Protein AF-A0A960EBD3-F1 (afdb_monomer_lite)

Structure (mmCIF, N/CA/C/O backbone):
data_AF-A0A960EBD3-F1
#
_entry.id   AF-A0A960EBD3-F1
#
loop_
_atom_site.group_PDB
_atom_site.id
_atom_site.type_symbol
_atom_site.label_atom_id
_atom_site.label_alt_id
_atom_site.label_comp_id
_atom_site.label_asym_id
_atom_site.label_entity_id
_atom_site.label_seq_id
_atom_site.pdbx_PDB_ins_code
_atom_site.Cartn_x
_atom_site.Cartn_y
_atom_site.Cartn_z
_atom_site.occupancy
_atom_site.B_iso_or_equiv
_atom_site.auth_seq_id
_atom_site.auth_comp_id
_atom_site.auth_asym_id
_atom_site.auth_atom_id
_atom_site.pdbx_PDB_model_num
ATOM 1 N N . MET A 1 1 ? 18.227 24.858 -22.909 1.00 35.34 1 MET A N 1
ATOM 2 C CA . MET A 1 1 ? 17.763 24.046 -21.763 1.00 35.34 1 MET A CA 1
ATOM 3 C C . MET A 1 1 ? 16.311 23.678 -22.034 1.00 35.34 1 MET A C 1
ATOM 5 O O . MET A 1 1 ? 15.499 24.583 -22.153 1.00 35.34 1 MET A O 1
ATOM 9 N N . GLY A 1 2 ? 16.032 22.406 -22.336 1.00 35.09 2 GLY A N 1
ATOM 10 C CA . GLY A 1 2 ? 14.790 21.969 -22.991 1.00 35.09 2 GLY A CA 1
ATOM 11 C C . GLY A 1 2 ? 13.577 21.898 -22.059 1.00 35.09 2 GLY A C 1
ATOM 12 O O . GLY A 1 2 ? 13.640 21.284 -21.004 1.00 35.09 2 GLY A O 1
ATOM 13 N N . LEU A 1 3 ? 12.480 22.507 -22.508 1.00 37.09 3 LEU A N 1
ATOM 14 C CA . LEU A 1 3 ? 11.169 22.685 -21.866 1.00 37.09 3 LEU A CA 1
ATOM 15 C C . LEU A 1 3 ? 10.238 21.453 -21.943 1.00 37.09 3 LEU A C 1
ATOM 17 O O . LEU A 1 3 ? 9.025 21.590 -21.829 1.00 37.09 3 LEU A O 1
ATOM 21 N N . PHE A 1 4 ? 10.779 20.250 -22.129 1.00 45.56 4 PHE A N 1
ATOM 22 C CA . PHE A 1 4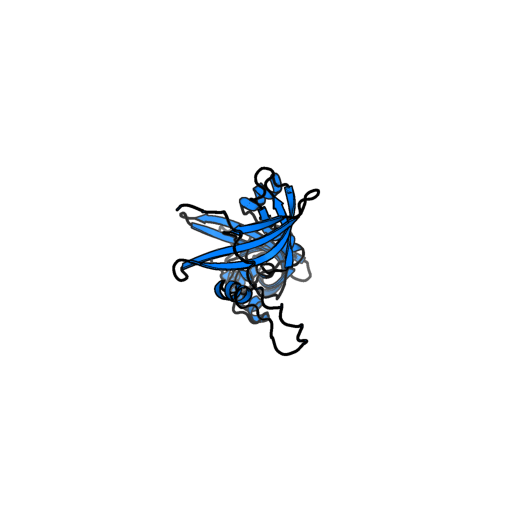 ? 9.983 19.026 -22.228 1.00 45.56 4 PHE A CA 1
ATOM 23 C C . PHE A 1 4 ? 10.402 18.073 -21.116 1.00 45.56 4 PHE A C 1
ATOM 25 O O . PHE A 1 4 ? 11.552 17.637 -21.078 1.00 45.56 4 PHE A O 1
ATOM 32 N N . GLY A 1 5 ? 9.474 17.771 -20.205 1.00 53.97 5 GLY A N 1
ATOM 33 C CA . GLY A 1 5 ? 9.620 16.620 -19.320 1.00 53.97 5 GLY A CA 1
ATOM 34 C C . GLY A 1 5 ? 9.893 15.362 -20.145 1.00 53.97 5 GLY A C 1
ATOM 35 O O . GLY A 1 5 ? 9.538 15.282 -21.326 1.00 53.97 5 GLY A O 1
ATOM 36 N N . SER A 1 6 ? 10.577 14.400 -19.545 1.00 67.88 6 SER A N 1
ATOM 37 C CA . SER A 1 6 ? 10.821 13.101 -20.151 1.00 67.88 6 SER A CA 1
ATOM 38 C C . SER A 1 6 ? 9.508 12.451 -20.620 1.00 67.88 6 SER A C 1
ATOM 40 O O . SER A 1 6 ? 8.450 12.665 -20.034 1.00 67.88 6 SER A O 1
ATOM 42 N N . ASN A 1 7 ? 9.552 11.729 -21.745 1.00 87.50 7 ASN A N 1
ATOM 43 C CA . ASN A 1 7 ? 8.381 11.072 -22.333 1.00 87.50 7 ASN A CA 1
ATOM 44 C C . ASN A 1 7 ? 8.440 9.571 -21.988 1.00 87.50 7 ASN A C 1
ATOM 46 O O . ASN A 1 7 ? 9.389 8.920 -22.444 1.00 87.50 7 ASN A O 1
ATOM 50 N N . PRO A 1 8 ? 7.463 9.019 -21.243 1.00 91.62 8 PRO A N 1
ATOM 51 C CA . PRO A 1 8 ? 7.476 7.620 -20.815 1.00 91.62 8 PRO A CA 1
ATOM 52 C C . PRO A 1 8 ? 7.496 6.642 -21.994 1.00 91.62 8 PRO A C 1
ATOM 54 O O . PRO A 1 8 ? 8.287 5.703 -21.988 1.00 91.62 8 PRO A O 1
ATOM 57 N N . ASP A 1 9 ? 6.758 6.907 -23.072 1.00 92.06 9 ASP A N 1
ATOM 58 C CA . ASP A 1 9 ? 6.747 6.050 -24.267 1.00 92.06 9 ASP A CA 1
ATOM 59 C C . ASP A 1 9 ? 8.131 6.002 -24.929 1.00 92.06 9 ASP A C 1
ATOM 61 O O . ASP A 1 9 ? 8.547 5.007 -25.530 1.00 92.06 9 ASP A O 1
ATOM 65 N N . ARG A 1 10 ? 8.904 7.085 -24.794 1.00 91.81 10 ARG A N 1
ATOM 66 C CA . ARG A 1 10 ? 10.287 7.169 -25.274 1.00 91.81 10 ARG A CA 1
ATOM 67 C C . ARG A 1 10 ? 11.273 6.427 -24.362 1.00 91.81 10 ARG A C 1
ATOM 69 O O . ARG A 1 10 ? 12.365 6.085 -24.830 1.00 91.81 10 ARG A O 1
ATOM 76 N N . VAL A 1 11 ? 10.937 6.232 -23.087 1.00 93.69 11 VAL A N 1
ATOM 77 C CA . VAL A 1 11 ? 11.675 5.363 -22.157 1.00 93.69 11 VAL A CA 1
ATOM 78 C C . VAL A 1 11 ? 11.354 3.906 -22.482 1.00 93.69 11 VAL A C 1
ATOM 80 O O . VAL A 1 11 ? 12.279 3.137 -22.699 1.00 93.69 11 VAL A O 1
ATOM 83 N N . VAL A 1 12 ? 10.080 3.552 -22.663 1.00 93.38 12 VAL A N 1
ATOM 84 C CA . VAL A 1 12 ? 9.651 2.190 -23.032 1.00 93.38 12 VAL A CA 1
ATOM 85 C C . VAL A 1 12 ? 10.239 1.751 -24.379 1.00 93.38 12 VAL A C 1
ATOM 87 O O . VAL A 1 12 ? 10.838 0.687 -24.489 1.00 93.38 12 VAL A O 1
ATOM 90 N N . SER A 1 13 ? 10.138 2.588 -25.417 1.00 93.62 13 SER A N 1
ATOM 91 C CA . SER A 1 13 ? 10.552 2.212 -26.782 1.00 93.62 13 SER A CA 1
ATOM 92 C C . SER A 1 13 ? 12.064 2.202 -27.032 1.00 93.62 13 SER A C 1
ATOM 94 O O . SER A 1 13 ? 12.519 1.607 -28.007 1.00 93.62 13 SER A O 1
ATOM 96 N N . LYS A 1 14 ? 12.859 2.912 -26.222 1.00 93.94 14 LYS A N 1
ATOM 97 C CA . LYS A 1 14 ? 14.303 3.118 -26.474 1.00 93.94 14 LYS A CA 1
ATOM 98 C C . LYS A 1 14 ? 15.184 2.931 -25.235 1.00 93.94 14 LYS A C 1
ATOM 100 O O . LYS A 1 14 ? 16.386 3.173 -25.329 1.00 93.94 14 LYS A O 1
ATOM 105 N N . GLY A 1 15 ? 14.600 2.622 -24.084 1.00 93.12 15 GLY A N 1
ATOM 106 C CA . GLY A 1 15 ? 15.319 2.336 -22.850 1.00 93.12 15 GLY A CA 1
ATOM 107 C C . GLY A 1 15 ? 15.860 0.912 -22.833 1.00 93.12 15 GLY A C 1
ATOM 108 O O . GLY A 1 15 ? 15.389 0.036 -23.559 1.00 93.12 15 GLY A O 1
ATOM 109 N N . SER A 1 16 ? 16.868 0.683 -22.002 1.00 94.25 16 SER A N 1
ATOM 110 C CA . SER 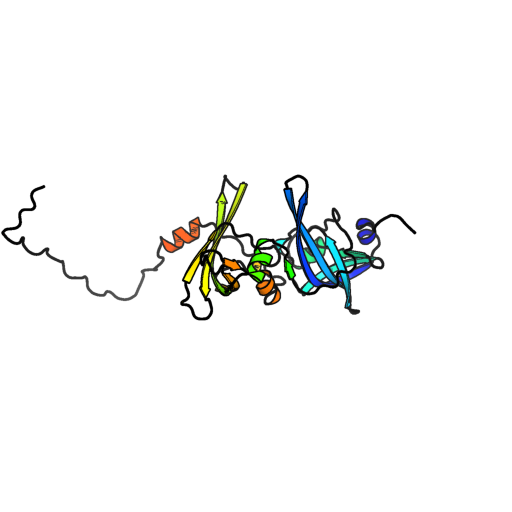A 1 16 ? 17.353 -0.658 -21.692 1.00 94.25 16 SER A CA 1
ATOM 111 C C . SER A 1 16 ? 16.446 -1.309 -20.656 1.00 94.25 16 SER A C 1
ATOM 113 O O . SER A 1 16 ? 16.029 -0.661 -19.698 1.00 94.25 16 SER A O 1
ATOM 115 N N . ARG A 1 17 ? 16.167 -2.603 -20.822 1.00 95.00 17 ARG A N 1
ATOM 116 C CA . ARG A 1 17 ? 15.481 -3.390 -19.794 1.00 95.00 17 ARG A CA 1
ATOM 117 C C . ARG A 1 17 ? 16.437 -3.691 -18.643 1.00 95.00 17 ARG A C 1
ATOM 119 O O . ARG A 1 17 ? 17.589 -4.052 -18.874 1.00 95.00 17 ARG A O 1
ATOM 126 N N . THR A 1 18 ? 15.937 -3.576 -17.425 1.00 94.75 18 THR A N 1
ATOM 127 C CA . THR A 1 18 ? 16.638 -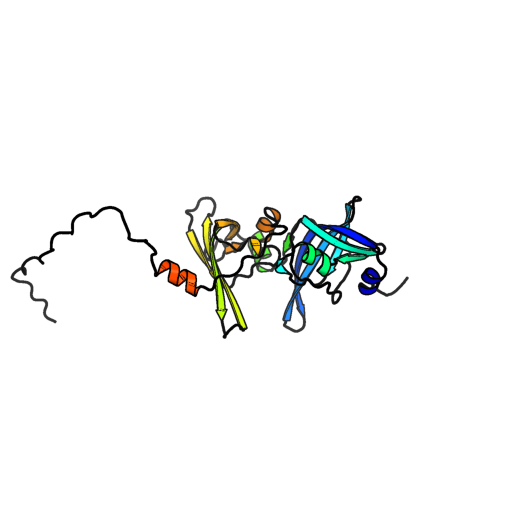3.938 -16.192 1.00 94.75 18 THR A CA 1
ATOM 128 C C . THR A 1 18 ? 15.606 -4.301 -15.120 1.00 94.75 18 THR A C 1
ATOM 130 O O . THR A 1 18 ? 14.408 -4.367 -15.397 1.00 94.75 18 THR A O 1
ATOM 133 N N . SER A 1 19 ? 16.065 -4.550 -13.901 1.00 95.12 19 SER A N 1
ATOM 134 C CA . SER A 1 19 ? 15.216 -4.823 -12.747 1.00 95.12 19 SER A CA 1
ATOM 135 C C . SER A 1 19 ? 15.579 -3.916 -11.581 1.00 95.12 19 SER A C 1
ATOM 137 O O . SER A 1 19 ? 16.723 -3.466 -11.442 1.00 95.12 19 SER A O 1
ATOM 139 N N . GLY A 1 20 ? 14.623 -3.706 -10.689 1.00 95.44 20 GLY A N 1
ATOM 140 C CA . GLY A 1 20 ? 14.851 -2.980 -9.453 1.00 95.44 20 GLY A CA 1
ATOM 141 C C . GLY A 1 20 ? 13.974 -3.482 -8.323 1.00 95.44 20 GLY A C 1
ATOM 142 O O . GLY A 1 20 ? 13.034 -4.240 -8.535 1.00 95.44 20 GLY A O 1
ATOM 143 N N . LYS A 1 21 ? 14.302 -3.067 -7.103 1.00 96.25 21 LYS A N 1
ATOM 144 C CA . LYS A 1 21 ? 13.528 -3.387 -5.903 1.00 96.25 21 LYS A CA 1
ATOM 145 C C . LYS A 1 21 ? 12.728 -2.171 -5.462 1.00 96.25 21 LYS A C 1
ATOM 147 O O . LYS A 1 21 ? 13.312 -1.104 -5.288 1.00 96.25 21 LYS A O 1
ATOM 152 N N . VAL A 1 22 ? 11.430 -2.326 -5.220 1.00 96.19 22 VAL A N 1
ATOM 153 C CA . VAL A 1 22 ? 10.605 -1.282 -4.597 1.00 96.19 22 VAL A CA 1
ATOM 154 C C . VAL A 1 22 ? 11.085 -1.083 -3.161 1.00 96.19 22 VAL A C 1
ATOM 156 O O . VAL A 1 22 ? 10.969 -1.978 -2.329 1.00 96.19 22 VAL A O 1
ATOM 159 N N . VAL A 1 23 ? 11.659 0.078 -2.861 1.00 96.81 23 VAL A N 1
ATOM 160 C CA . VAL A 1 23 ? 12.175 0.421 -1.523 1.00 96.81 23 VAL A CA 1
ATOM 161 C C . VAL A 1 23 ? 11.314 1.448 -0.804 1.00 96.81 23 VAL A C 1
ATOM 163 O O . VAL A 1 23 ? 11.438 1.582 0.413 1.00 96.81 23 VAL A O 1
ATOM 166 N N . ALA A 1 24 ? 10.430 2.136 -1.527 1.00 97.00 24 ALA A N 1
ATOM 167 C CA . ALA A 1 24 ? 9.371 2.918 -0.916 1.00 97.00 24 ALA A CA 1
ATOM 168 C C . ALA A 1 24 ? 8.102 2.931 -1.756 1.00 97.00 24 ALA A C 1
ATOM 170 O O . ALA A 1 24 ? 8.163 2.893 -2.986 1.00 97.00 24 ALA A O 1
ATOM 171 N N . ILE A 1 25 ? 6.973 3.047 -1.065 1.00 96.00 25 ILE A N 1
ATOM 172 C CA . ILE A 1 25 ? 5.651 3.271 -1.640 1.00 96.00 25 ILE A CA 1
ATOM 173 C C . ILE A 1 25 ? 5.093 4.523 -0.978 1.00 96.00 25 ILE A C 1
ATOM 175 O O . ILE A 1 25 ? 5.098 4.638 0.245 1.00 96.00 25 ILE A O 1
ATOM 179 N N . ARG A 1 26 ? 4.600 5.467 -1.771 1.00 94.31 26 ARG A N 1
ATOM 180 C CA . ARG A 1 26 ? 3.800 6.580 -1.278 1.00 94.31 26 ARG A CA 1
ATOM 181 C C . ARG A 1 26 ? 2.433 6.517 -1.924 1.00 94.31 26 ARG A C 1
ATOM 183 O O . ARG A 1 26 ? 2.333 6.440 -3.146 1.00 94.31 26 ARG A O 1
ATOM 190 N N . VAL A 1 27 ? 1.406 6.590 -1.090 1.00 89.31 27 VAL A N 1
ATOM 191 C CA . VAL A 1 27 ? 0.019 6.717 -1.528 1.00 89.31 27 VAL A CA 1
ATOM 192 C C . VAL A 1 27 ? -0.504 8.053 -1.029 1.00 89.31 27 VAL A C 1
ATOM 194 O O . VAL A 1 27 ? -0.483 8.342 0.171 1.00 89.31 27 VAL A O 1
ATOM 197 N N . SER A 1 28 ? -0.938 8.881 -1.972 1.00 86.50 28 SER A N 1
ATOM 198 C CA . SER A 1 28 ? -1.538 10.181 -1.695 1.00 86.50 28 SER A CA 1
ATOM 199 C C . SER A 1 28 ? -2.901 10.289 -2.347 1.00 86.50 28 SER A C 1
ATOM 201 O O . SER A 1 28 ? -3.095 9.861 -3.480 1.00 86.50 28 SER A O 1
ATOM 203 N N . GLU A 1 29 ? -3.837 10.903 -1.639 1.00 81.88 29 GLU A N 1
ATOM 204 C CA . GLU A 1 29 ? -5.134 11.254 -2.194 1.00 81.88 29 GLU A CA 1
ATOM 205 C C . GLU A 1 29 ? -5.039 12.640 -2.837 1.00 81.88 29 GLU A C 1
ATOM 207 O O . GLU A 1 29 ? -4.608 13.606 -2.201 1.00 81.88 29 GLU A O 1
ATOM 212 N N . VAL A 1 30 ? -5.408 12.741 -4.111 1.00 79.50 30 VAL A N 1
ATOM 213 C CA . VAL A 1 30 ? -5.445 14.005 -4.849 1.00 79.50 30 VAL A CA 1
ATOM 214 C C . VAL A 1 30 ? -6.882 14.269 -5.277 1.00 79.50 30 VAL A C 1
ATOM 216 O O . VAL A 1 30 ? -7.535 13.400 -5.852 1.00 79.50 30 VAL A O 1
ATOM 219 N N . SER A 1 31 ? -7.372 15.473 -4.988 1.00 74.50 31 SER A N 1
ATOM 220 C CA . SER A 1 31 ? -8.682 15.936 -5.449 1.00 74.50 31 SER A CA 1
ATOM 221 C C . SER A 1 31 ? -8.537 16.622 -6.806 1.00 74.50 31 SER A C 1
ATOM 223 O O . SER A 1 31 ? -7.734 17.549 -6.938 1.00 74.50 31 SER A O 1
ATOM 225 N N . SER A 1 32 ? -9.309 16.179 -7.794 1.00 67.12 32 SER A N 1
ATOM 226 C CA . SER A 1 32 ? -9.501 16.856 -9.079 1.00 67.12 32 SER A CA 1
ATOM 227 C C . SER A 1 32 ? -10.990 16.857 -9.388 1.00 67.12 32 SER A C 1
ATOM 229 O O . SER A 1 32 ? -11.609 15.799 -9.347 1.00 67.12 32 SER A O 1
ATOM 231 N N . ASP A 1 33 ? -11.562 18.023 -9.691 1.00 64.69 33 ASP A N 1
ATOM 232 C CA . ASP A 1 33 ? -12.957 18.162 -10.139 1.00 64.69 33 ASP A CA 1
ATOM 233 C C . ASP A 1 33 ? -13.967 17.383 -9.265 1.00 64.69 33 ASP A C 1
ATOM 235 O O . ASP A 1 33 ? -14.703 16.520 -9.742 1.00 64.69 33 ASP A O 1
ATOM 239 N N . ASP A 1 34 ? -13.937 17.638 -7.950 1.00 65.19 34 ASP A N 1
ATOM 240 C CA . ASP A 1 34 ? -14.756 16.987 -6.907 1.00 65.19 34 ASP A CA 1
ATOM 241 C C . ASP A 1 34 ? -14.601 15.458 -6.782 1.00 65.19 34 ASP A C 1
ATOM 243 O O . ASP A 1 34 ? -15.279 14.820 -5.971 1.00 65.19 34 ASP A O 1
ATOM 247 N N . THR A 1 35 ? -13.651 14.867 -7.510 1.00 62.31 35 THR A N 1
ATOM 248 C CA . THR A 1 35 ? -13.328 13.442 -7.454 1.00 62.31 35 THR A CA 1
ATOM 249 C C . THR A 1 35 ? -11.968 13.232 -6.796 1.00 62.31 35 THR A C 1
ATOM 251 O O . THR A 1 35 ? -10.968 13.878 -7.115 1.00 62.31 35 THR A O 1
ATOM 254 N N . LYS A 1 36 ? -11.927 12.315 -5.829 1.00 70.12 36 LYS A N 1
ATOM 255 C CA . LYS A 1 36 ? -10.702 11.918 -5.133 1.00 70.12 36 LYS A CA 1
ATOM 256 C C . LYS A 1 36 ? -10.099 10.722 -5.853 1.00 70.12 36 LYS A C 1
ATOM 258 O O . LYS A 1 36 ? -10.762 9.700 -6.011 1.00 70.12 36 LYS A O 1
ATOM 263 N N . HIS A 1 37 ? -8.844 10.845 -6.262 1.00 74.38 37 HIS A N 1
ATOM 264 C CA . HIS A 1 37 ? -8.091 9.758 -6.875 1.00 74.38 37 HIS A CA 1
ATOM 265 C C . HIS A 1 37 ? -6.841 9.464 -6.055 1.00 74.38 37 HIS A C 1
ATOM 267 O O . HIS A 1 37 ? -6.184 10.376 -5.545 1.00 74.38 37 HIS A O 1
ATOM 273 N N . LEU A 1 38 ? -6.508 8.180 -5.941 1.00 80.31 38 LEU A N 1
ATOM 274 C CA . LEU A 1 38 ? -5.245 7.759 -5.357 1.00 80.31 38 LEU A CA 1
ATOM 275 C C . LEU A 1 38 ? -4.132 7.930 -6.385 1.00 80.31 38 LEU A C 1
ATOM 277 O O . LEU A 1 38 ? -4.278 7.585 -7.556 1.00 80.31 38 LEU A O 1
ATOM 281 N N . VAL A 1 39 ? -3.018 8.478 -5.924 1.00 86.06 39 VAL A N 1
ATOM 282 C CA . VAL A 1 39 ? -1.781 8.590 -6.679 1.00 86.06 39 VAL A CA 1
ATOM 283 C C . VAL A 1 39 ? -0.736 7.743 -5.983 1.00 86.06 39 VAL A C 1
ATOM 285 O O . VAL A 1 39 ? -0.435 7.962 -4.806 1.00 86.06 39 VAL A O 1
ATOM 288 N N . HIS A 1 40 ? -0.156 6.817 -6.739 1.00 90.62 40 HIS A N 1
ATOM 289 C CA . HIS A 1 40 ? 0.917 5.960 -6.267 1.00 90.62 40 HIS A CA 1
ATOM 290 C C . HIS A 1 40 ? 2.259 6.441 -6.812 1.00 90.62 40 HIS A C 1
ATOM 292 O O . HIS A 1 40 ? 2.446 6.666 -8.012 1.00 90.62 40 HIS A O 1
ATOM 298 N N . GLU A 1 41 ? 3.206 6.607 -5.901 1.00 94.88 41 GLU A N 1
ATOM 299 C CA . GLU A 1 41 ? 4.593 6.916 -6.211 1.00 94.88 41 GLU A CA 1
ATOM 300 C C . GLU A 1 41 ? 5.483 5.832 -5.598 1.00 94.88 41 GLU A C 1
ATOM 302 O O . GLU A 1 41 ? 5.238 5.355 -4.490 1.00 94.88 41 GLU A O 1
ATOM 307 N N . PHE A 1 42 ? 6.544 5.459 -6.305 1.00 95.75 42 PHE A N 1
ATOM 308 C CA . PHE A 1 42 ? 7.487 4.426 -5.892 1.00 95.75 42 PHE A CA 1
ATOM 309 C C . PHE A 1 42 ? 8.895 4.978 -5.882 1.00 95.75 42 PHE A C 1
ATOM 311 O O . PHE A 1 42 ? 9.263 5.740 -6.772 1.00 95.75 42 PHE A O 1
ATOM 318 N N . VAL A 1 43 ? 9.705 4.521 -4.933 1.00 96.81 43 VAL A N 1
ATOM 319 C CA . VAL A 1 43 ? 11.162 4.577 -5.057 1.00 96.81 43 VAL A CA 1
ATOM 320 C C . VAL A 1 43 ? 11.643 3.175 -5.381 1.00 96.81 43 VAL A C 1
ATOM 322 O O . VAL A 1 43 ? 11.353 2.229 -4.646 1.00 96.81 43 VAL A O 1
ATOM 325 N N . VAL A 1 44 ? 12.394 3.045 -6.469 1.00 96.31 44 VAL A N 1
ATOM 326 C CA . VAL A 1 44 ? 12.986 1.787 -6.919 1.00 96.31 44 VAL A CA 1
ATOM 327 C C . VAL A 1 44 ? 14.503 1.880 -6.798 1.00 96.31 44 VAL A C 1
ATOM 329 O O . VAL A 1 44 ? 15.115 2.822 -7.299 1.00 96.31 44 VAL A O 1
ATOM 332 N N . ALA A 1 45 ? 15.115 0.901 -6.135 1.00 95.62 45 ALA A N 1
ATOM 333 C CA . ALA A 1 45 ? 16.555 0.679 -6.178 1.00 95.62 45 ALA A CA 1
ATOM 334 C C . ALA A 1 45 ? 16.889 -0.128 -7.442 1.00 95.62 45 ALA A C 1
ATOM 336 O O . ALA A 1 45 ? 16.577 -1.317 -7.520 1.00 95.62 45 ALA A O 1
ATOM 337 N N . VAL A 1 46 ? 17.464 0.540 -8.441 1.00 92.56 46 VAL A N 1
ATOM 338 C CA . VAL A 1 46 ? 17.711 0.022 -9.791 1.00 92.56 46 VAL A CA 1
ATOM 339 C C . VAL A 1 46 ? 19.098 -0.615 -9.886 1.00 92.56 46 VAL A C 1
ATOM 341 O O . VAL A 1 46 ? 20.109 0.010 -9.547 1.00 92.56 46 VAL A O 1
ATOM 344 N N . GLY A 1 47 ? 19.140 -1.846 -10.406 1.00 82.38 47 GLY A N 1
ATOM 345 C CA . GLY A 1 47 ? 20.374 -2.584 -10.678 1.00 82.38 47 GLY A CA 1
ATOM 346 C C . GLY A 1 47 ? 21.242 -2.880 -9.445 1.00 82.38 47 GLY A C 1
ATOM 347 O O . GLY A 1 47 ? 20.907 -2.560 -8.306 1.00 82.38 47 GLY A O 1
ATOM 348 N N . ALA A 1 48 ? 22.410 -3.488 -9.678 1.00 68.88 48 ALA A N 1
ATOM 349 C CA . ALA A 1 48 ? 23.357 -3.850 -8.613 1.00 68.88 48 ALA A CA 1
ATOM 350 C C . ALA A 1 48 ? 24.036 -2.633 -7.953 1.00 68.88 48 ALA A C 1
ATOM 352 O O . ALA A 1 48 ? 24.517 -2.728 -6.828 1.00 68.88 48 ALA A O 1
ATOM 353 N N . GLY A 1 49 ? 24.063 -1.488 -8.645 1.00 67.50 49 GLY A N 1
ATOM 354 C CA . GLY A 1 49 ? 24.624 -0.233 -8.134 1.00 67.50 49 GLY A CA 1
ATOM 355 C C . GLY A 1 49 ? 23.717 0.507 -7.147 1.00 67.50 49 GLY A C 1
ATOM 356 O O . GLY A 1 49 ? 24.155 1.486 -6.553 1.00 67.50 49 GLY A O 1
ATOM 357 N N . GLY A 1 50 ? 22.465 0.065 -6.967 1.00 78.06 50 GLY A N 1
ATOM 358 C CA . GLY A 1 50 ? 21.558 0.603 -5.952 1.00 78.06 50 GLY A CA 1
ATOM 359 C C . GLY A 1 50 ? 21.074 2.033 -6.205 1.00 78.06 50 GLY A C 1
ATOM 360 O O . GLY A 1 50 ? 20.647 2.695 -5.257 1.00 78.06 50 GLY A O 1
ATOM 361 N N . ARG A 1 51 ? 21.121 2.521 -7.456 1.00 91.12 51 ARG A N 1
ATOM 362 C CA . ARG A 1 51 ? 20.615 3.857 -7.813 1.00 91.12 51 ARG A CA 1
ATOM 363 C C . ARG A 1 51 ? 19.142 3.947 -7.432 1.00 91.12 51 ARG A C 1
ATOM 365 O O . ARG A 1 51 ? 18.349 3.113 -7.857 1.00 91.12 51 ARG A O 1
ATOM 372 N N . ARG A 1 52 ? 18.766 4.959 -6.653 1.00 94.12 52 ARG A N 1
ATOM 373 C CA . ARG A 1 52 ? 17.364 5.207 -6.309 1.00 94.12 52 ARG A CA 1
ATOM 374 C C . ARG A 1 52 ? 16.730 6.094 -7.368 1.00 94.12 52 ARG A C 1
ATOM 376 O O . ARG A 1 52 ? 17.256 7.153 -7.693 1.00 94.12 52 ARG A O 1
ATOM 383 N N . ALA A 1 53 ? 15.606 5.644 -7.902 1.00 94.62 53 ALA A N 1
ATOM 384 C CA . ALA A 1 53 ? 14.808 6.394 -8.853 1.00 94.62 53 ALA A CA 1
ATOM 385 C C . ALA A 1 53 ? 13.368 6.434 -8.358 1.00 94.62 53 ALA A C 1
ATOM 387 O O . ALA A 1 53 ? 12.803 5.396 -8.008 1.00 94.62 53 ALA A O 1
ATOM 388 N N . ALA A 1 54 ? 12.792 7.631 -8.314 1.00 95.81 54 ALA A N 1
ATOM 389 C CA . ALA A 1 54 ? 11.437 7.828 -7.841 1.00 95.81 54 ALA A CA 1
ATOM 390 C C . ALA A 1 54 ? 10.493 8.141 -8.998 1.00 95.81 54 ALA A C 1
ATOM 392 O O . ALA A 1 54 ? 10.756 9.024 -9.815 1.00 95.81 54 ALA A O 1
ATOM 393 N N . VAL A 1 55 ? 9.391 7.407 -9.073 1.00 95.00 55 VAL A N 1
ATOM 394 C CA . VAL A 1 55 ? 8.470 7.435 -10.205 1.00 95.00 55 VAL A CA 1
ATOM 395 C C . VAL A 1 55 ? 7.031 7.390 -9.719 1.00 95.00 55 VAL A C 1
ATOM 397 O O . VAL A 1 55 ? 6.674 6.605 -8.848 1.00 95.00 55 VAL A O 1
ATOM 400 N N . ARG A 1 56 ? 6.195 8.244 -10.295 1.00 95.00 56 ARG A N 1
ATOM 401 C CA . ARG A 1 56 ? 4.741 8.161 -10.233 1.00 95.00 56 ARG A CA 1
ATOM 402 C C . ARG A 1 56 ? 4.275 7.391 -11.453 1.00 95.00 56 ARG A C 1
ATOM 404 O O . ARG A 1 56 ? 4.649 7.759 -12.567 1.00 95.00 56 ARG A O 1
ATOM 411 N N . GLN A 1 57 ? 3.462 6.364 -11.253 1.00 91.50 57 GLN A N 1
ATOM 412 C CA . GLN A 1 57 ? 2.882 5.592 -12.345 1.00 91.50 57 GLN A CA 1
ATOM 413 C C . GLN A 1 57 ? 1.570 4.963 -11.885 1.00 91.50 57 GLN A C 1
ATOM 415 O O . GLN A 1 57 ? 1.485 4.473 -10.760 1.00 91.50 57 GLN A O 1
ATOM 420 N N . ASN A 1 58 ? 0.566 4.975 -12.760 1.00 86.56 58 ASN A N 1
ATOM 421 C CA . ASN A 1 58 ? -0.686 4.278 -12.499 1.00 86.56 58 ASN A CA 1
ATOM 422 C C . ASN A 1 58 ? -0.462 2.764 -12.545 1.00 86.56 58 ASN A C 1
ATOM 424 O O . ASN A 1 58 ? 0.379 2.266 -13.298 1.00 86.56 58 ASN A O 1
ATOM 428 N N . LEU A 1 59 ? -1.226 2.053 -11.725 1.00 81.06 59 LEU A N 1
ATOM 429 C CA . LEU A 1 59 ? -1.083 0.623 -11.507 1.00 81.06 59 LEU A CA 1
ATOM 430 C C . LEU A 1 59 ? -2.348 -0.102 -11.931 1.00 81.06 59 LEU A C 1
ATOM 432 O O . LEU A 1 59 ? -3.450 0.340 -11.606 1.00 81.06 59 LEU A O 1
ATOM 436 N N . MET A 1 60 ? -2.178 -1.250 -12.577 1.00 82.19 60 MET A N 1
ATOM 437 C CA . MET A 1 60 ? -3.265 -2.185 -12.818 1.00 82.19 60 MET A CA 1
ATOM 438 C C . MET A 1 60 ? -2.710 -3.618 -12.813 1.00 82.19 60 MET A C 1
ATOM 440 O O . MET A 1 60 ? -1.843 -3.906 -13.639 1.00 82.19 60 MET A O 1
ATOM 444 N N . PRO A 1 61 ? -3.176 -4.507 -11.917 1.00 84.12 61 PRO A N 1
ATOM 445 C CA . PRO A 1 61 ? -3.990 -4.226 -10.732 1.00 84.12 61 PRO A CA 1
ATOM 446 C C . PRO A 1 61 ? -3.157 -3.556 -9.620 1.00 84.12 61 PRO A C 1
ATOM 448 O O . PRO A 1 61 ? -1.990 -3.885 -9.404 1.00 84.12 61 PRO A O 1
ATOM 451 N N . ALA A 1 62 ? -3.746 -2.594 -8.903 1.00 84.56 62 ALA A N 1
ATOM 452 C CA . ALA A 1 62 ? -3.036 -1.843 -7.861 1.00 84.56 62 ALA A CA 1
ATOM 453 C C . ALA A 1 62 ? -2.768 -2.674 -6.591 1.00 84.56 62 ALA A C 1
ATOM 455 O O . ALA A 1 62 ? -1.738 -2.509 -5.935 1.00 84.56 62 ALA A O 1
ATOM 456 N N . ASP A 1 63 ? -3.656 -3.620 -6.286 1.00 86.94 63 ASP A N 1
ATOM 457 C CA . ASP A 1 63 ? -3.693 -4.420 -5.058 1.00 86.94 63 ASP A CA 1
ATOM 458 C C . ASP A 1 63 ? -2.614 -5.512 -4.952 1.00 86.94 63 ASP A C 1
ATOM 460 O O . ASP A 1 63 ? -2.620 -6.287 -3.992 1.00 86.94 63 ASP A O 1
ATOM 464 N N . ARG A 1 64 ? -1.670 -5.577 -5.899 1.00 87.25 64 ARG A N 1
ATOM 465 C CA . ARG A 1 64 ? -0.577 -6.568 -5.947 1.00 87.25 64 ARG A CA 1
ATOM 466 C C . ARG A 1 64 ? 0.797 -6.005 -5.605 1.00 87.25 64 ARG A C 1
ATOM 468 O O . ARG A 1 64 ? 1.753 -6.766 -5.475 1.00 87.25 64 ARG A O 1
ATOM 475 N N . ILE A 1 65 ? 0.927 -4.690 -5.461 1.00 89.50 65 ILE A N 1
ATOM 476 C CA . ILE A 1 65 ? 2.238 -4.066 -5.271 1.00 89.50 65 ILE A CA 1
ATOM 477 C C . ILE A 1 65 ? 2.615 -4.052 -3.805 1.00 89.50 65 ILE A C 1
ATOM 479 O O . ILE A 1 65 ? 1.809 -3.710 -2.941 1.00 89.50 65 ILE A O 1
ATOM 483 N N . ARG A 1 66 ? 3.860 -4.445 -3.536 1.00 94.31 66 ARG A N 1
ATOM 484 C CA . ARG A 1 66 ? 4.384 -4.653 -2.190 1.00 94.31 66 ARG A CA 1
ATOM 485 C C . ARG A 1 66 ? 5.738 -3.997 -2.008 1.00 94.31 66 ARG A C 1
ATOM 487 O O . ARG A 1 66 ? 6.546 -3.908 -2.936 1.00 94.31 66 ARG A O 1
ATOM 494 N N . LEU A 1 67 ? 6.008 -3.573 -0.778 1.00 96.44 67 LEU A N 1
ATOM 495 C CA . LEU A 1 67 ? 7.338 -3.123 -0.402 1.00 96.44 67 LEU A CA 1
ATOM 496 C C . LEU A 1 67 ? 8.330 -4.283 -0.570 1.00 96.44 67 LEU A C 1
ATOM 498 O O . LEU A 1 67 ? 8.060 -5.424 -0.210 1.00 96.44 67 LEU A O 1
ATOM 502 N N . GLY A 1 68 ? 9.497 -4.000 -1.135 1.00 95.50 68 GLY A N 1
ATOM 503 C CA . GLY A 1 68 ? 10.542 -4.991 -1.361 1.00 95.50 68 GLY A CA 1
ATOM 504 C C . GLY A 1 68 ? 10.343 -5.887 -2.584 1.00 95.50 68 GLY A C 1
ATOM 505 O O . GLY A 1 68 ? 11.213 -6.719 -2.845 1.00 95.50 68 GLY A O 1
ATOM 506 N N . MET A 1 69 ? 9.264 -5.701 -3.342 1.00 95.25 69 MET A N 1
ATOM 507 C CA . MET A 1 69 ? 8.997 -6.415 -4.587 1.00 95.25 69 MET A CA 1
ATOM 508 C C . MET A 1 69 ? 10.058 -6.107 -5.652 1.00 95.25 69 MET A C 1
ATOM 510 O O . MET A 1 69 ? 10.483 -4.958 -5.799 1.00 95.25 69 MET A O 1
ATOM 514 N N . ILE A 1 70 ? 10.485 -7.135 -6.391 1.00 95.56 70 ILE A N 1
ATOM 515 C CA . ILE A 1 70 ? 11.319 -6.962 -7.584 1.00 95.56 70 ILE A CA 1
ATOM 516 C C . ILE A 1 70 ? 10.406 -6.639 -8.762 1.00 95.56 70 ILE A C 1
ATOM 518 O O . ILE A 1 70 ? 9.404 -7.320 -8.968 1.00 95.56 70 ILE A O 1
ATOM 522 N N . VAL A 1 71 ? 10.754 -5.599 -9.509 1.00 95.38 71 VAL A N 1
ATOM 523 C CA . VAL A 1 71 ? 9.995 -5.119 -10.662 1.00 95.38 71 VAL A CA 1
ATOM 524 C C . VAL A 1 71 ? 10.889 -5.056 -11.893 1.00 95.38 71 VAL A C 1
ATOM 526 O O . VAL A 1 71 ? 12.060 -4.665 -11.805 1.00 95.38 71 VAL A O 1
ATOM 529 N N . ASP A 1 72 ? 10.332 -5.437 -13.037 1.00 95.75 72 ASP A N 1
ATOM 530 C CA . ASP A 1 72 ? 10.926 -5.185 -14.345 1.00 95.75 72 ASP A CA 1
ATOM 531 C C . ASP A 1 72 ? 10.758 -3.706 -14.697 1.00 95.75 72 ASP A C 1
ATOM 533 O O . ASP A 1 72 ? 9.720 -3.098 -14.430 1.00 95.75 72 ASP A O 1
ATOM 537 N N . LEU A 1 73 ? 11.781 -3.100 -15.297 1.00 95.50 73 LEU A N 1
ATOM 538 C CA . LEU A 1 73 ? 11.728 -1.693 -15.673 1.00 95.50 73 LEU A CA 1
ATOM 539 C C . LEU A 1 73 ? 12.496 -1.385 -16.957 1.00 95.50 73 LEU A C 1
ATOM 541 O O . LEU A 1 73 ? 13.471 -2.049 -17.318 1.00 95.50 73 LEU A O 1
ATOM 545 N N . PHE A 1 74 ? 12.051 -0.331 -17.632 1.00 95.81 74 PHE A N 1
ATOM 546 C CA . PHE A 1 74 ? 12.784 0.332 -18.701 1.00 95.81 74 PHE A CA 1
ATOM 547 C C . PHE A 1 74 ? 13.548 1.513 -18.115 1.00 95.81 74 PHE A C 1
ATOM 549 O O . PHE A 1 74 ? 12.964 2.358 -17.440 1.00 95.81 74 PHE A O 1
ATOM 556 N N . GLU A 1 75 ? 14.842 1.590 -18.400 1.00 94.25 75 GLU A N 1
ATOM 557 C CA . GLU A 1 75 ? 15.726 2.664 -17.958 1.00 94.25 75 GLU A CA 1
ATOM 558 C C . GLU A 1 75 ? 16.271 3.428 -19.163 1.00 94.25 75 GLU A C 1
ATOM 560 O O . GLU A 1 75 ? 16.729 2.840 -20.148 1.00 94.25 75 GLU A O 1
ATOM 565 N N . ARG A 1 76 ? 16.249 4.759 -19.092 1.00 92.62 76 ARG A N 1
ATOM 566 C CA . ARG A 1 76 ? 16.856 5.615 -20.109 1.00 92.62 76 ARG A CA 1
ATOM 567 C C . ARG A 1 76 ? 17.438 6.874 -19.474 1.00 92.62 76 ARG A C 1
ATOM 569 O O . ARG A 1 76 ? 16.723 7.843 -19.242 1.00 92.62 76 ARG A O 1
ATOM 576 N N . GLY A 1 77 ? 18.758 6.898 -19.298 1.00 89.25 77 GLY A N 1
ATOM 577 C CA . GLY A 1 77 ? 19.394 7.968 -18.528 1.00 89.25 77 GLY A CA 1
ATOM 578 C C . GLY A 1 77 ? 18.899 7.901 -17.086 1.00 89.25 77 GLY A C 1
ATOM 579 O O . GLY A 1 77 ? 18.928 6.830 -16.489 1.00 89.25 77 GLY A O 1
ATOM 580 N N . ASP A 1 78 ? 18.389 9.011 -16.559 1.00 89.12 78 ASP A N 1
ATOM 581 C CA . ASP A 1 78 ? 17.854 9.056 -15.193 1.00 89.12 78 ASP A CA 1
ATOM 582 C C . ASP A 1 78 ? 16.389 8.597 -15.093 1.00 89.12 78 ASP A C 1
ATOM 584 O O . ASP A 1 78 ? 15.917 8.287 -13.995 1.00 89.12 78 ASP A O 1
ATOM 588 N N . ASP A 1 79 ? 15.682 8.516 -16.225 1.00 93.12 79 ASP A N 1
ATOM 589 C CA . ASP A 1 79 ? 14.262 8.173 -16.281 1.00 93.12 79 ASP A CA 1
ATOM 590 C C . ASP A 1 79 ? 14.031 6.663 -16.196 1.00 93.12 79 ASP A C 1
ATOM 592 O O . ASP A 1 79 ? 14.761 5.869 -16.804 1.00 93.12 79 ASP A O 1
ATOM 596 N N . ILE A 1 80 ? 12.957 6.277 -15.503 1.00 94.81 80 ILE A N 1
ATOM 597 C CA . ILE A 1 80 ? 12.495 4.890 -15.431 1.00 94.81 80 ILE A CA 1
ATOM 598 C C . ILE A 1 80 ? 10.991 4.771 -15.688 1.00 94.81 80 ILE A C 1
ATOM 600 O O . ILE A 1 80 ? 10.212 5.647 -15.318 1.00 94.81 80 ILE A O 1
ATOM 604 N N . VAL A 1 81 ? 10.576 3.655 -16.280 1.00 95.94 81 VAL A N 1
ATOM 605 C CA . VAL A 1 81 ? 9.174 3.214 -16.353 1.00 95.94 81 VAL A CA 1
ATOM 606 C C . VAL A 1 81 ? 9.122 1.789 -15.829 1.00 95.94 81 VAL A C 1
ATOM 608 O O . VAL A 1 81 ? 9.916 0.957 -16.268 1.00 95.94 81 VAL A O 1
ATOM 611 N N . ILE A 1 82 ? 8.215 1.508 -14.897 1.00 95.81 82 ILE A N 1
ATOM 612 C CA . ILE A 1 82 ? 8.025 0.148 -14.391 1.00 95.81 82 ILE A CA 1
ATOM 613 C C . ILE A 1 82 ? 7.164 -0.615 -15.402 1.00 95.81 82 ILE A C 1
ATOM 615 O O . ILE A 1 82 ? 6.104 -0.134 -15.797 1.00 95.81 82 ILE A O 1
ATOM 619 N N . ASP A 1 83 ? 7.636 -1.780 -15.838 1.00 95.25 83 ASP A N 1
ATOM 620 C CA . ASP A 1 83 ? 6.925 -2.686 -16.744 1.00 95.25 83 ASP A CA 1
ATOM 621 C C . ASP A 1 83 ? 6.005 -3.584 -15.902 1.00 95.25 83 ASP A C 1
ATOM 623 O O . ASP A 1 83 ? 6.389 -4.680 -15.477 1.00 95.25 83 ASP A O 1
ATOM 627 N N . TRP A 1 84 ? 4.814 -3.076 -15.572 1.00 92.62 84 TRP A N 1
ATOM 628 C CA . TRP A 1 84 ? 3.852 -3.782 -14.721 1.00 92.62 84 TRP A CA 1
ATOM 629 C C . TRP A 1 84 ? 3.284 -5.018 -15.395 1.00 92.62 84 TRP A C 1
ATOM 631 O O . TRP A 1 84 ? 3.125 -6.033 -14.725 1.00 92.62 84 TRP A O 1
ATOM 641 N N . GLU A 1 85 ? 3.049 -4.962 -16.704 1.00 93.62 85 GLU A N 1
ATOM 642 C CA . GLU A 1 85 ? 2.601 -6.115 -17.490 1.00 93.62 85 GLU A CA 1
ATOM 643 C C . GLU A 1 85 ? 3.551 -7.301 -17.290 1.00 93.62 85 GLU A C 1
ATOM 645 O O . GLU A 1 85 ? 3.140 -8.382 -16.861 1.00 93.62 85 GLU A O 1
ATOM 650 N N . ARG A 1 86 ? 4.856 -7.084 -17.484 1.00 94.12 86 ARG A N 1
ATOM 651 C CA . ARG A 1 86 ? 5.849 -8.143 -17.291 1.00 94.12 86 ARG A CA 1
ATOM 652 C C . ARG A 1 86 ? 6.004 -8.560 -15.831 1.00 94.12 86 ARG A C 1
ATOM 654 O O . ARG A 1 86 ? 6.080 -9.753 -15.534 1.00 94.12 86 ARG A O 1
ATOM 661 N N . THR A 1 87 ? 6.025 -7.582 -14.932 1.00 94.12 87 THR A N 1
ATOM 662 C CA . THR A 1 87 ? 6.183 -7.804 -13.492 1.00 94.12 87 THR A CA 1
ATOM 663 C C . THR A 1 87 ? 5.036 -8.646 -12.911 1.00 94.12 87 THR A C 1
ATOM 665 O O . THR A 1 87 ? 5.261 -9.498 -12.048 1.00 94.12 87 THR A O 1
ATOM 668 N N . MET A 1 88 ? 3.801 -8.423 -13.370 1.00 91.56 88 MET A N 1
ATOM 669 C CA . MET A 1 88 ? 2.618 -9.166 -12.921 1.00 91.56 88 MET A CA 1
ATOM 670 C C . MET A 1 88 ? 2.497 -10.516 -13.624 1.00 91.56 88 MET A C 1
ATOM 672 O O . MET A 1 88 ? 2.186 -11.511 -12.968 1.00 91.56 88 MET A O 1
ATOM 676 N N . SER A 1 89 ? 2.850 -10.593 -14.911 1.00 91.94 89 SER A N 1
ATOM 677 C CA . SER A 1 89 ? 2.862 -11.857 -15.654 1.00 91.94 89 SER A CA 1
ATOM 678 C C . SER A 1 89 ? 3.774 -12.900 -14.994 1.00 91.94 89 SER A C 1
ATOM 680 O O . SER A 1 89 ? 3.412 -14.073 -14.899 1.00 91.94 89 SER A O 1
ATOM 682 N N . ALA A 1 90 ? 4.906 -12.474 -14.418 1.00 89.44 90 ALA A N 1
ATOM 683 C CA . ALA A 1 90 ? 5.794 -13.342 -13.635 1.00 89.44 90 ALA A CA 1
ATOM 684 C C . ALA A 1 90 ? 5.137 -13.946 -12.373 1.00 89.44 90 ALA A C 1
ATOM 686 O O . ALA A 1 90 ? 5.626 -14.941 -11.841 1.00 89.44 90 ALA A O 1
ATOM 687 N N . GLN A 1 91 ? 4.032 -13.366 -11.903 1.00 86.94 91 GLN A N 1
ATOM 688 C CA . GLN A 1 91 ? 3.217 -13.847 -10.783 1.00 86.94 91 GLN A CA 1
ATOM 689 C C . GLN A 1 91 ? 1.933 -14.556 -11.246 1.00 86.94 91 GLN A C 1
ATOM 691 O O . GLN A 1 91 ? 1.095 -14.900 -10.415 1.00 86.94 91 GLN A O 1
ATOM 696 N N . GLY A 1 92 ? 1.762 -14.772 -12.555 1.00 89.88 92 GLY A N 1
ATOM 697 C CA . GLY A 1 92 ? 0.559 -15.381 -13.124 1.00 89.88 92 GLY A CA 1
ATOM 698 C C . GLY A 1 92 ? -0.670 -14.469 -13.089 1.00 89.88 92 GLY A C 1
ATOM 699 O O . GLY A 1 92 ? -1.790 -14.972 -13.059 1.00 89.88 92 GLY A O 1
ATOM 700 N N . VAL A 1 93 ? -0.469 -13.149 -13.057 1.00 88.69 93 VAL A N 1
ATOM 701 C CA . VAL A 1 93 ? -1.539 -12.144 -13.031 1.00 88.69 93 VAL A CA 1
ATOM 702 C C . VAL A 1 93 ? -1.399 -11.231 -14.246 1.00 88.69 93 VAL A C 1
ATOM 704 O O . VAL A 1 93 ? -0.295 -10.799 -14.573 1.00 88.69 93 VAL A O 1
ATOM 707 N N . ASP A 1 94 ? -2.513 -10.906 -14.896 1.00 90.25 94 ASP A N 1
ATOM 708 C CA . ASP A 1 94 ? -2.521 -9.903 -15.961 1.00 90.25 94 ASP A CA 1
ATOM 709 C C . ASP A 1 94 ? -2.318 -8.509 -15.355 1.00 90.25 94 ASP A C 1
ATOM 711 O O . ASP A 1 94 ? -3.014 -8.124 -14.414 1.00 90.25 94 ASP A O 1
ATOM 715 N N . GLY A 1 95 ? -1.363 -7.750 -15.887 1.00 88.81 95 GLY A N 1
ATOM 716 C CA . GLY A 1 95 ? -1.109 -6.366 -15.492 1.00 88.81 95 GLY A CA 1
ATOM 717 C C . GLY A 1 95 ? -0.987 -5.454 -16.704 1.00 88.81 95 GLY A C 1
ATOM 718 O O . GLY A 1 95 ? -0.791 -5.931 -17.818 1.00 88.81 95 GLY A O 1
ATOM 719 N N . ASP A 1 96 ? -1.078 -4.143 -16.486 1.00 90.00 96 ASP A N 1
ATOM 720 C CA . ASP A 1 96 ? -0.957 -3.146 -17.554 1.00 90.00 96 ASP A CA 1
ATOM 721 C C . ASP A 1 96 ? 0.054 -2.049 -17.197 1.00 90.00 96 ASP A C 1
ATOM 723 O O . ASP A 1 96 ? 0.056 -1.482 -16.097 1.00 90.00 96 ASP A O 1
ATOM 727 N N . THR A 1 97 ? 0.918 -1.729 -18.158 1.00 89.94 97 THR A N 1
ATOM 728 C CA . THR A 1 97 ? 1.893 -0.643 -18.055 1.00 89.94 97 THR A CA 1
ATOM 729 C C . THR A 1 97 ? 1.257 0.660 -18.535 1.00 89.94 97 THR A C 1
ATOM 731 O O . THR A 1 97 ? 1.415 1.090 -19.677 1.00 89.94 97 THR A O 1
ATOM 734 N N . ILE A 1 98 ? 0.563 1.338 -17.621 1.00 86.88 98 ILE A N 1
ATOM 735 C CA . ILE A 1 98 ? -0.108 2.609 -17.910 1.00 86.88 98 ILE A CA 1
ATOM 736 C C . ILE A 1 98 ? 0.893 3.771 -17.819 1.00 86.88 98 ILE A C 1
ATOM 738 O O . ILE A 1 98 ? 1.370 4.121 -16.737 1.00 86.88 98 ILE A O 1
ATOM 742 N N . THR A 1 99 ? 1.184 4.417 -18.952 1.00 88.19 99 THR A N 1
ATOM 743 C CA . THR A 1 99 ? 2.081 5.590 -19.023 1.00 88.19 99 THR A CA 1
ATOM 744 C C . THR A 1 99 ? 1.355 6.928 -18.849 1.00 88.19 99 THR A C 1
ATOM 746 O O . THR A 1 99 ? 1.990 7.960 -18.613 1.00 88.19 99 THR A O 1
ATOM 749 N N . HIS A 1 100 ? 0.020 6.938 -18.905 1.00 86.00 100 HIS A N 1
ATOM 750 C CA . HIS A 1 100 ? -0.770 8.126 -18.591 1.00 86.00 100 HIS A CA 1
ATOM 751 C C . HIS A 1 100 ? -0.606 8.514 -17.113 1.00 86.00 100 HIS A C 1
ATOM 753 O O . HIS A 1 100 ? -0.714 7.671 -16.228 1.00 86.00 100 HIS A O 1
ATOM 759 N N . GLY A 1 101 ? -0.337 9.794 -16.839 1.00 84.38 101 GLY A N 1
ATOM 760 C CA . GLY A 1 101 ? -0.065 10.282 -15.480 1.00 84.38 101 GLY A CA 1
ATOM 761 C C . GLY A 1 101 ? 1.337 9.951 -14.947 1.00 84.38 101 GLY A C 1
ATOM 762 O O . GLY A 1 101 ? 1.655 10.332 -13.816 1.00 84.38 101 GLY A O 1
ATOM 763 N N . TRP A 1 102 ? 2.186 9.297 -15.751 1.00 93.06 102 TRP A N 1
ATOM 764 C CA . TRP A 1 102 ? 3.570 9.004 -15.385 1.00 93.06 102 TRP A CA 1
ATOM 765 C C . TRP A 1 102 ? 4.374 10.282 -15.147 1.00 93.06 102 TRP A C 1
ATOM 767 O O . TRP A 1 102 ? 4.249 11.270 -15.879 1.00 93.06 102 TRP A O 1
ATOM 777 N N . LYS A 1 103 ? 5.238 10.256 -14.130 1.00 93.88 103 LYS A N 1
ATOM 778 C CA . LYS A 1 103 ? 6.151 11.361 -13.834 1.00 93.88 103 LYS A CA 1
ATOM 779 C C . LYS A 1 103 ? 7.334 10.893 -12.993 1.00 93.88 103 LYS A C 1
ATOM 781 O O . LYS A 1 103 ? 7.137 10.267 -11.958 1.00 93.88 103 LYS A O 1
ATOM 786 N N . MET A 1 104 ? 8.549 11.307 -13.348 1.00 94.00 104 MET A N 1
ATOM 787 C CA . MET A 1 104 ? 9.686 11.214 -12.425 1.00 94.00 104 MET A CA 1
ATOM 788 C C . MET A 1 104 ? 9.483 12.151 -11.229 1.00 94.00 104 MET A C 1
ATOM 790 O O . MET A 1 104 ? 9.283 13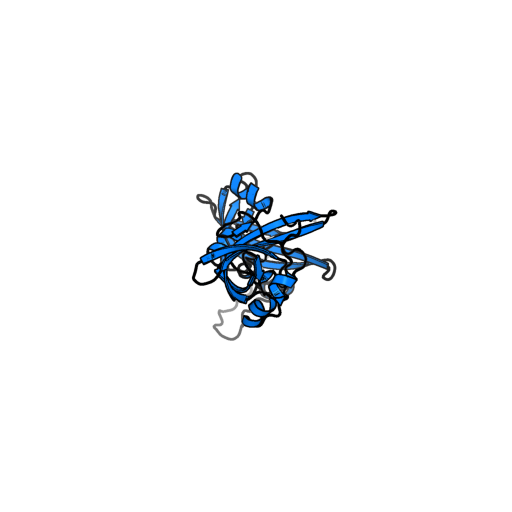.362 -11.388 1.00 94.00 104 MET A O 1
ATOM 794 N N . VAL A 1 105 ? 9.538 11.594 -10.024 1.00 92.75 105 VAL A N 1
ATOM 795 C CA . VAL A 1 105 ? 9.422 12.346 -8.775 1.00 92.75 105 VAL A CA 1
ATOM 796 C C . VAL A 1 105 ? 10.815 12.831 -8.395 1.00 92.75 105 VAL A C 1
ATOM 798 O O . VAL A 1 105 ? 11.728 12.041 -8.177 1.00 92.75 105 VAL A O 1
ATOM 801 N N . LYS A 1 106 ? 10.998 14.150 -8.360 1.00 88.75 106 LYS A N 1
ATOM 802 C CA . LYS A 1 106 ? 12.287 14.749 -8.006 1.00 88.75 106 LYS A CA 1
ATOM 803 C C . LYS A 1 106 ? 12.500 14.706 -6.498 1.00 88.75 106 LYS A C 1
ATOM 805 O O . LYS A 1 106 ? 11.542 14.856 -5.743 1.00 88.75 106 LYS A O 1
ATOM 810 N N . ASP A 1 107 ? 13.756 14.526 -6.099 1.00 85.38 107 ASP A N 1
ATOM 811 C CA . ASP A 1 107 ? 14.238 14.689 -4.722 1.00 85.38 107 ASP A CA 1
ATOM 812 C C . ASP A 1 107 ? 13.533 13.801 -3.681 1.00 85.38 107 ASP A C 1
ATOM 814 O O . ASP A 1 107 ? 13.498 14.118 -2.492 1.00 85.38 107 ASP A O 1
ATOM 818 N N . TRP A 1 108 ? 12.965 12.669 -4.110 1.00 89.38 108 TRP A N 1
ATOM 819 C CA . TRP A 1 108 ? 12.383 11.691 -3.200 1.00 89.38 108 TRP A CA 1
ATOM 820 C C . TRP A 1 108 ? 13.215 10.410 -3.161 1.00 89.38 108 TRP A C 1
ATOM 822 O O . TRP A 1 108 ? 13.158 9.579 -4.057 1.00 89.38 108 TRP A O 1
ATOM 832 N N . GLU A 1 109 ? 13.954 10.228 -2.071 1.00 86.75 109 GLU A N 1
ATOM 833 C CA . GLU A 1 109 ? 14.765 9.029 -1.814 1.00 86.75 109 GLU A CA 1
ATOM 834 C C . GLU A 1 109 ? 14.207 8.200 -0.651 1.00 86.75 109 GLU A C 1
ATOM 836 O O . GLU A 1 109 ? 14.953 7.551 0.085 1.00 86.75 109 GLU A O 1
ATOM 841 N N . GLY A 1 110 ? 12.886 8.256 -0.451 1.00 88.31 110 GLY A N 1
ATOM 842 C CA . GLY A 1 110 ? 12.213 7.635 0.687 1.00 88.31 110 GLY A CA 1
ATOM 843 C C . GLY A 1 110 ? 12.497 6.143 0.849 1.00 88.31 110 GLY A C 1
ATOM 844 O O . GLY A 1 110 ? 12.995 5.464 -0.049 1.00 88.31 110 GLY A O 1
ATOM 845 N N . THR A 1 111 ? 12.149 5.637 2.027 1.00 93.50 111 THR A N 1
ATOM 846 C CA . THR A 1 111 ? 12.152 4.209 2.363 1.00 93.50 111 THR A CA 1
ATOM 847 C C . THR A 1 111 ? 10.847 3.895 3.095 1.00 93.50 111 THR A C 1
ATOM 849 O O . THR A 1 111 ? 10.341 4.768 3.798 1.00 93.50 111 THR A O 1
ATOM 852 N N . GLY A 1 112 ? 10.314 2.684 2.929 1.00 95.69 112 GLY A N 1
ATOM 853 C CA . GLY A 1 112 ? 9.090 2.251 3.612 1.00 95.69 112 GLY A CA 1
ATOM 854 C C . GLY A 1 112 ? 7.807 2.753 2.947 1.00 95.69 112 GLY A C 1
ATOM 855 O O . GLY A 1 112 ? 7.782 3.048 1.750 1.00 95.69 112 GLY A O 1
ATOM 856 N N . ILE A 1 113 ? 6.724 2.821 3.710 1.00 95.31 113 ILE A N 1
ATOM 857 C CA . ILE A 1 113 ? 5.382 3.138 3.234 1.00 95.31 113 ILE A CA 1
ATOM 858 C C . ILE A 1 113 ? 4.938 4.484 3.812 1.00 95.31 113 ILE A C 1
ATOM 860 O O . ILE A 1 113 ? 4.767 4.668 5.017 1.00 95.31 113 ILE A O 1
ATOM 864 N N . ILE A 1 114 ? 4.711 5.445 2.919 1.00 92.44 114 ILE A N 1
ATOM 865 C CA . ILE A 1 114 ? 4.187 6.769 3.250 1.00 92.44 114 ILE A CA 1
ATOM 866 C C . ILE A 1 114 ? 2.734 6.838 2.789 1.00 92.44 114 ILE A C 1
ATOM 868 O O . ILE A 1 114 ? 2.444 7.125 1.630 1.00 92.44 114 ILE A O 1
ATOM 872 N N . ASP A 1 115 ? 1.819 6.601 3.720 1.00 88.00 115 ASP A N 1
ATOM 873 C CA . ASP A 1 115 ? 0.385 6.789 3.512 1.00 88.00 115 ASP A CA 1
ATOM 874 C C . ASP A 1 115 ? -0.042 8.139 4.096 1.00 88.00 115 ASP A C 1
ATOM 876 O O . ASP A 1 115 ? 0.069 8.357 5.309 1.00 88.00 115 ASP A O 1
ATOM 880 N N . THR A 1 116 ? -0.478 9.055 3.225 1.00 82.12 116 THR A N 1
ATOM 881 C CA . THR A 1 116 ? -0.857 10.421 3.612 1.00 82.12 116 THR A CA 1
ATOM 882 C C . THR A 1 116 ? -2.359 10.594 3.834 1.00 82.12 116 THR A C 1
ATOM 884 O O . THR A 1 116 ? -2.841 11.725 3.785 1.00 82.12 116 THR A O 1
ATOM 887 N N . SER A 1 117 ? -3.113 9.517 4.060 1.00 73.81 117 SER A N 1
ATOM 888 C CA . SER A 1 117 ? -4.528 9.620 4.421 1.00 73.81 117 SER A CA 1
ATOM 889 C C . SER A 1 117 ? -4.722 10.450 5.704 1.00 73.81 117 SER A C 1
ATOM 891 O O . SER A 1 117 ? -4.064 10.247 6.731 1.00 73.81 117 SER A O 1
ATOM 893 N N . ASP A 1 118 ? -5.659 11.404 5.661 1.00 67.38 118 ASP A N 1
ATOM 894 C CA . ASP A 1 118 ? -5.898 12.369 6.750 1.00 67.38 118 ASP A CA 1
ATOM 895 C C . ASP A 1 118 ? -6.257 11.704 8.091 1.00 67.38 118 ASP A C 1
ATOM 897 O O . ASP A 1 118 ? -5.973 12.252 9.163 1.00 67.38 118 ASP A O 1
ATOM 901 N N . GLY A 1 119 ? -6.888 10.526 8.039 1.00 72.81 119 GLY A N 1
ATOM 902 C CA . GLY A 1 119 ? -7.250 9.739 9.218 1.00 72.81 119 GLY A CA 1
ATOM 903 C C . GLY A 1 119 ? -6.024 9.247 9.985 1.00 72.81 119 GLY A C 1
ATOM 904 O O . GLY A 1 119 ? -5.921 9.473 11.192 1.00 72.81 119 GLY A O 1
ATOM 905 N N . ARG A 1 120 ? -5.049 8.662 9.277 1.00 78.88 120 ARG A N 1
ATOM 906 C CA . ARG A 1 120 ? -3.827 8.105 9.871 1.00 78.88 120 ARG A CA 1
ATOM 907 C C . ARG A 1 120 ? -2.973 9.178 10.537 1.00 78.88 120 ARG A C 1
ATOM 909 O O . ARG A 1 120 ? -2.532 8.990 11.667 1.00 78.88 120 ARG A O 1
ATOM 916 N N . LYS A 1 121 ? -2.787 10.329 9.881 1.00 80.31 121 LYS A N 1
ATOM 917 C CA . LYS A 1 121 ? -1.988 11.434 10.438 1.00 80.31 121 LYS A CA 1
ATOM 918 C C . LYS A 1 121 ? -2.533 11.914 11.786 1.00 80.31 121 LYS A C 1
ATOM 920 O O . LYS A 1 121 ? -1.782 12.038 12.748 1.00 80.31 121 LYS A O 1
ATOM 925 N N . LYS A 1 122 ? -3.845 12.154 11.876 1.00 80.25 122 LYS A N 1
ATOM 926 C CA . LYS A 1 122 ? -4.481 12.598 13.129 1.00 80.25 122 LYS A CA 1
ATOM 927 C C . LYS A 1 122 ? -4.384 11.540 14.226 1.00 80.25 122 LYS A C 1
ATOM 929 O O . LYS A 1 122 ? -4.196 11.896 15.387 1.00 80.25 122 LYS A O 1
ATOM 934 N N . ALA A 1 123 ? -4.519 10.268 13.858 1.00 83.94 123 ALA A N 1
ATOM 935 C CA . ALA A 1 123 ? -4.431 9.155 14.790 1.00 83.94 123 ALA A CA 1
ATOM 936 C C . ALA A 1 123 ? -3.012 8.996 15.364 1.00 83.94 123 ALA A C 1
ATOM 938 O O . ALA A 1 123 ? -2.869 8.846 16.572 1.00 83.94 123 ALA A O 1
ATOM 939 N N . LEU A 1 124 ? -1.975 9.149 14.535 1.00 83.50 124 LEU A N 1
ATOM 940 C CA . LEU A 1 124 ? -0.573 9.175 14.971 1.00 83.50 124 LEU A CA 1
ATOM 941 C C . LEU A 1 124 ? -0.275 10.318 15.954 1.00 83.50 124 LEU A C 1
ATOM 943 O O . LEU A 1 124 ? 0.487 10.139 16.896 1.00 83.50 124 LEU A O 1
ATOM 947 N N . GLU A 1 125 ? -0.856 11.500 15.733 1.00 86.06 125 GLU A N 1
ATOM 948 C CA . GLU A 1 125 ? -0.589 12.685 16.560 1.00 86.06 125 GLU A CA 1
ATOM 949 C C . GLU A 1 125 ? -1.327 12.678 17.909 1.00 86.06 125 GLU A C 1
ATOM 951 O O . GLU A 1 125 ? -0.862 13.305 18.861 1.00 86.06 125 GLU A O 1
ATOM 956 N N . LYS A 1 126 ? -2.511 12.055 17.986 1.00 87.75 126 LYS A N 1
ATOM 957 C CA . LYS A 1 126 ? -3.442 12.226 19.122 1.00 87.75 126 LYS A CA 1
ATOM 958 C C . LYS A 1 126 ? -3.972 10.929 19.725 1.00 87.75 126 LYS A C 1
ATOM 960 O O . LYS A 1 126 ? -4.636 10.987 20.758 1.00 87.75 126 LYS A O 1
ATOM 965 N N . GLY A 1 127 ? -3.763 9.799 19.062 1.00 90.88 127 GLY A N 1
ATOM 966 C CA . GLY A 1 127 ? -4.283 8.511 19.495 1.00 90.88 127 GLY A CA 1
ATOM 967 C C . GLY A 1 127 ? -3.411 7.862 20.562 1.00 90.88 127 GLY A C 1
ATOM 968 O O . GLY A 1 127 ? -2.200 8.071 20.619 1.00 90.88 127 GLY A O 1
ATOM 969 N N . ILE A 1 128 ? -4.042 7.045 21.396 1.00 94.31 128 ILE A N 1
ATOM 970 C CA . ILE A 1 128 ? -3.360 6.125 22.300 1.00 94.31 128 ILE A CA 1
ATOM 971 C C . ILE A 1 128 ? -2.922 4.922 21.471 1.00 94.31 128 ILE A C 1
ATOM 973 O O . ILE A 1 128 ? -3.741 4.300 20.792 1.00 94.31 128 ILE A O 1
ATOM 977 N N . GLU A 1 129 ? -1.632 4.609 21.506 1.00 96.56 129 GLU A N 1
ATOM 978 C CA . GLU A 1 129 ? -1.095 3.442 20.817 1.00 96.56 129 GLU A CA 1
ATOM 979 C C . GLU A 1 129 ? -1.611 2.146 21.451 1.00 96.56 129 GLU A C 1
ATOM 981 O O . GLU A 1 129 ? -1.580 1.969 22.669 1.00 96.56 129 GLU A O 1
ATOM 986 N N . ALA A 1 130 ? -2.079 1.235 20.603 1.00 96.88 130 ALA A N 1
ATOM 987 C CA . ALA A 1 130 ? -2.684 -0.027 20.995 1.00 96.88 130 ALA A CA 1
ATOM 988 C C . ALA A 1 130 ? -2.385 -1.121 19.960 1.00 96.88 130 ALA A C 1
ATOM 990 O O . ALA A 1 130 ? -1.797 -0.882 18.898 1.00 96.88 130 ALA A O 1
ATOM 991 N N . ARG A 1 131 ? -2.818 -2.345 20.258 1.00 97.69 131 ARG A N 1
ATOM 992 C CA . ARG A 1 131 ? -2.794 -3.472 19.318 1.00 97.69 131 ARG A CA 1
ATOM 993 C C . ARG A 1 131 ? -4.212 -3.875 18.958 1.00 97.69 131 ARG A C 1
ATOM 995 O O . ARG A 1 131 ? -5.065 -3.920 19.836 1.00 97.69 131 ARG A O 1
ATOM 1002 N N . ALA A 1 132 ? -4.441 -4.186 17.691 1.00 97.62 132 ALA A N 1
ATOM 1003 C CA . ALA A 1 132 ? -5.693 -4.751 17.214 1.00 97.62 132 ALA A CA 1
ATOM 1004 C C . ALA A 1 132 ? -5.422 -6.115 16.584 1.00 97.62 132 ALA A C 1
ATOM 1006 O O . ALA A 1 132 ? -4.521 -6.242 15.755 1.00 97.62 132 ALA A O 1
ATOM 1007 N N . ARG A 1 133 ? -6.217 -7.116 16.951 1.00 97.88 133 ARG A N 1
ATOM 1008 C CA . ARG A 1 133 ? -6.286 -8.402 16.259 1.00 97.88 133 ARG A CA 1
ATOM 1009 C C . ARG A 1 133 ? -7.582 -8.453 15.465 1.00 97.88 133 ARG A C 1
ATOM 1011 O O . ARG A 1 133 ? -8.649 -8.256 16.038 1.00 97.88 133 ARG A O 1
ATOM 1018 N N . ILE A 1 134 ? -7.494 -8.693 14.161 1.00 96.06 134 ILE A N 1
ATOM 1019 C CA . ILE A 1 134 ? -8.672 -8.884 13.312 1.00 96.06 134 ILE A CA 1
ATOM 1020 C C . ILE A 1 134 ? -9.278 -10.244 13.655 1.00 96.06 134 ILE A C 1
ATOM 1022 O O . ILE A 1 134 ? -8.620 -11.266 13.494 1.00 96.06 134 ILE A O 1
ATOM 1026 N N . GLU A 1 135 ? -10.528 -10.262 14.100 1.00 96.00 135 GLU A N 1
ATOM 1027 C CA . GLU A 1 135 ? -11.274 -11.501 14.350 1.00 96.00 135 GLU A CA 1
ATOM 1028 C C . GLU A 1 135 ? -12.090 -11.894 13.122 1.00 96.00 135 GLU A C 1
ATOM 1030 O O . GLU A 1 135 ? -12.169 -13.063 12.754 1.00 96.00 135 GLU A O 1
ATOM 1035 N N . GLN A 1 136 ? -12.659 -10.897 12.446 1.00 91.25 136 GLN A N 1
ATOM 1036 C CA . GLN A 1 136 ? -13.449 -11.105 11.246 1.00 91.25 136 GLN A CA 1
ATOM 1037 C C . GLN A 1 136 ? -13.270 -9.940 10.282 1.00 91.25 136 GLN A C 1
ATOM 1039 O O . GLN A 1 136 ? -13.204 -8.775 10.675 1.00 91.25 136 GLN A O 1
ATOM 1044 N N . PHE A 1 137 ? -13.251 -10.262 8.996 1.00 87.56 137 PHE A N 1
ATOM 1045 C CA . PHE A 1 137 ? -13.250 -9.295 7.913 1.00 87.56 137 PHE A CA 1
ATOM 1046 C C . PHE A 1 137 ? -14.409 -9.628 6.976 1.00 87.56 137 PHE A C 1
ATOM 1048 O O . PHE A 1 137 ? -14.567 -10.778 6.572 1.00 87.56 137 PHE A O 1
ATOM 1055 N N . SER A 1 138 ? -15.249 -8.646 6.653 1.00 84.75 138 SER A N 1
ATOM 1056 C CA . SER A 1 138 ? -16.395 -8.856 5.767 1.00 84.75 138 SER A CA 1
ATOM 1057 C C . SER A 1 138 ? -16.576 -7.693 4.806 1.00 84.75 138 SER A C 1
ATOM 1059 O O . SER A 1 138 ? -16.391 -6.530 5.168 1.00 84.75 138 SER A O 1
ATOM 1061 N N . GLN A 1 139 ? -16.982 -8.008 3.578 1.00 81.12 139 GLN A N 1
ATOM 1062 C CA . GLN A 1 139 ? -17.359 -7.013 2.587 1.00 81.12 139 GLN A CA 1
ATOM 1063 C C . GLN A 1 139 ? -18.845 -7.153 2.267 1.00 81.12 139 GLN A C 1
ATOM 1065 O O . GLN A 1 139 ? -19.373 -8.250 2.066 1.00 81.12 139 GLN A O 1
ATOM 1070 N N . ARG A 1 140 ? -19.545 -6.021 2.233 1.00 75.25 140 ARG A N 1
ATOM 1071 C CA . ARG A 1 140 ? -20.949 -5.951 1.844 1.00 75.25 140 ARG A CA 1
ATOM 1072 C C . ARG A 1 140 ? -21.073 -5.139 0.575 1.00 75.25 140 ARG A C 1
ATOM 1074 O O . ARG A 1 140 ? -20.662 -3.983 0.536 1.00 75.25 140 ARG A O 1
ATOM 1081 N N . SER A 1 141 ? -21.688 -5.736 -0.437 1.00 70.44 141 SER A N 1
ATOM 1082 C CA . SER A 1 141 ? -22.155 -4.986 -1.590 1.00 70.44 141 SER A CA 1
ATOM 1083 C C . SER A 1 141 ? -23.498 -4.325 -1.271 1.00 70.44 141 SER A C 1
ATOM 1085 O O . SER A 1 141 ? -24.413 -4.955 -0.735 1.00 70.44 141 SER A O 1
ATOM 1087 N N . HIS A 1 142 ? -23.602 -3.047 -1.600 1.00 72.00 142 HIS A N 1
ATOM 1088 C CA . HIS A 1 142 ? -24.806 -2.232 -1.551 1.00 72.00 142 HIS A CA 1
ATOM 1089 C C . HIS A 1 142 ? -25.216 -1.857 -2.972 1.00 72.00 142 HIS A C 1
ATOM 1091 O O . HIS A 1 142 ? -24.410 -1.914 -3.903 1.00 72.00 142 HIS A O 1
ATOM 1097 N N . LEU A 1 143 ? -26.479 -1.450 -3.134 1.00 74.19 143 LEU A N 1
ATOM 1098 C CA . LEU A 1 143 ? -27.003 -0.928 -4.403 1.00 74.19 143 LEU A CA 1
ATOM 1099 C C . LEU A 1 143 ? -26.759 -1.874 -5.599 1.00 74.19 143 LEU A C 1
ATOM 1101 O O . LEU A 1 143 ? -26.417 -1.431 -6.688 1.00 74.19 143 LEU A O 1
ATOM 1105 N N . GLY A 1 144 ? -26.899 -3.187 -5.388 1.00 61.97 144 GLY A N 1
ATOM 1106 C CA . GLY A 1 144 ? -26.784 -4.184 -6.458 1.00 61.97 144 GLY A CA 1
ATOM 1107 C C . GLY A 1 144 ? -25.389 -4.317 -7.080 1.00 61.97 144 GLY A C 1
ATOM 1108 O O . GLY A 1 144 ? -25.300 -4.648 -8.256 1.00 61.97 144 GLY A O 1
ATOM 1109 N N . GLY A 1 145 ? -24.314 -4.045 -6.332 1.00 63.31 145 GLY A N 1
ATOM 1110 C CA . GLY A 1 145 ? -22.937 -4.115 -6.846 1.00 63.31 145 GLY A CA 1
ATOM 1111 C C . GLY A 1 145 ? -22.224 -2.768 -6.895 1.00 63.31 145 GLY A C 1
ATOM 1112 O O . GLY A 1 145 ? -21.001 -2.733 -6.939 1.00 63.31 145 GLY A O 1
ATOM 1113 N N . LEU A 1 146 ? -22.975 -1.664 -6.857 1.00 62.56 146 LEU A N 1
ATOM 1114 C CA . LEU A 1 146 ? -22.457 -0.324 -7.155 1.00 62.56 146 LEU A CA 1
ATOM 1115 C C . LEU A 1 146 ? -21.683 0.325 -6.005 1.00 62.56 146 LEU A C 1
ATOM 1117 O O . LEU A 1 146 ? -20.947 1.282 -6.227 1.00 62.56 146 LEU A O 1
ATOM 1121 N N . ALA A 1 147 ? -21.847 -0.172 -4.781 1.00 64.12 147 ALA A N 1
ATOM 1122 C CA . ALA A 1 147 ? -21.069 0.276 -3.637 1.00 64.12 147 ALA A CA 1
ATOM 1123 C C . ALA A 1 147 ? -20.612 -0.924 -2.811 1.00 64.12 147 ALA A C 1
ATOM 1125 O O . ALA A 1 147 ? -21.342 -1.902 -2.660 1.00 64.12 147 ALA A O 1
ATOM 1126 N N . GLN A 1 148 ? -19.409 -0.849 -2.254 1.00 70.75 148 GLN A N 1
ATOM 1127 C CA . GLN A 1 148 ? -18.876 -1.852 -1.341 1.00 70.75 148 GLN A CA 1
ATOM 1128 C C . GLN A 1 148 ? -18.545 -1.177 -0.012 1.00 70.75 148 GLN A C 1
ATOM 1130 O O . GLN A 1 148 ? -17.978 -0.088 0.014 1.00 70.75 148 GLN A O 1
ATOM 1135 N N . SER A 1 149 ? -18.915 -1.811 1.097 1.00 80.06 149 SER A N 1
ATOM 1136 C CA . SER A 1 149 ? -18.483 -1.401 2.431 1.00 80.06 149 SER A CA 1
ATOM 1137 C C . SER A 1 149 ? -17.759 -2.547 3.107 1.00 80.06 149 SER A C 1
ATOM 1139 O O . SER A 1 149 ? -18.291 -3.658 3.171 1.00 80.06 149 SER A O 1
ATOM 1141 N N . THR A 1 150 ? -16.604 -2.255 3.677 1.00 86.44 150 THR A N 1
ATOM 1142 C CA . THR A 1 150 ? -15.850 -3.207 4.484 1.00 86.44 150 THR A CA 1
ATOM 1143 C C . THR A 1 150 ? -16.169 -3.005 5.956 1.00 86.44 150 THR A C 1
ATOM 1145 O O . THR A 1 150 ? -16.174 -1.868 6.438 1.00 86.44 150 THR A O 1
ATOM 1148 N N . THR A 1 151 ? -16.388 -4.106 6.667 1.00 90.75 151 THR A N 1
ATOM 1149 C CA . THR A 1 151 ? -16.492 -4.132 8.124 1.00 90.75 151 THR A CA 1
ATOM 1150 C C . THR A 1 151 ? -15.434 -5.066 8.694 1.00 90.75 151 THR A C 1
ATOM 1152 O O . THR A 1 151 ? -15.305 -6.206 8.244 1.00 90.75 151 THR A O 1
ATOM 1155 N N . ILE A 1 152 ? -14.704 -4.582 9.697 1.00 92.75 152 ILE A N 1
ATOM 1156 C CA . ILE A 1 152 ? -13.671 -5.332 10.413 1.00 92.75 152 ILE A CA 1
ATOM 1157 C C . ILE A 1 152 ? -14.119 -5.494 11.863 1.00 92.75 152 ILE A C 1
ATOM 1159 O O . ILE A 1 152 ? -14.269 -4.494 12.560 1.00 92.75 152 ILE A O 1
ATOM 1163 N N . ALA A 1 153 ? -14.314 -6.728 12.320 1.00 94.75 153 ALA A N 1
ATOM 1164 C CA . ALA A 1 153 ? -14.439 -7.020 13.743 1.00 94.75 153 ALA A CA 1
ATOM 1165 C C . ALA A 1 153 ? -13.042 -7.282 14.312 1.00 94.75 153 ALA A C 1
ATOM 1167 O O . ALA A 1 153 ? -12.274 -8.060 13.738 1.00 94.75 153 ALA A O 1
ATOM 1168 N N . ALA A 1 154 ? -12.700 -6.625 15.415 1.00 96.75 154 ALA A N 1
ATOM 1169 C CA . ALA A 1 154 ? -11.376 -6.721 16.011 1.00 96.75 154 ALA A CA 1
ATOM 1170 C C . ALA A 1 154 ? -11.422 -6.733 17.539 1.00 96.75 154 ALA A C 1
ATOM 1172 O O . ALA A 1 154 ? -12.298 -6.123 18.150 1.00 96.75 154 ALA A O 1
ATOM 1173 N N . THR A 1 155 ? -10.425 -7.374 18.142 1.00 98.00 155 THR A N 1
ATOM 1174 C CA . THR A 1 155 ? -10.110 -7.244 19.566 1.00 98.00 155 THR A CA 1
ATOM 1175 C C . THR A 1 155 ? -9.004 -6.210 19.726 1.00 98.00 155 THR A C 1
ATOM 1177 O O . THR A 1 155 ? -7.930 -6.354 19.139 1.00 98.00 155 THR A O 1
ATOM 1180 N N . VAL A 1 156 ? -9.246 -5.166 20.516 1.00 97.81 156 VAL A N 1
ATOM 1181 C CA . VAL A 1 156 ? -8.296 -4.079 20.768 1.00 97.81 156 VAL A CA 1
ATOM 1182 C C . VAL A 1 156 ? -7.729 -4.204 22.173 1.00 97.81 156 VAL A C 1
ATOM 1184 O O . VAL A 1 156 ? -8.461 -4.381 23.139 1.00 97.81 156 VAL A O 1
ATOM 1187 N N . THR A 1 157 ? -6.408 -4.104 22.285 1.00 97.75 157 THR A N 1
ATOM 1188 C CA . THR A 1 157 ? -5.668 -4.126 23.550 1.00 97.75 157 THR A CA 1
ATOM 1189 C C . THR A 1 157 ? -4.904 -2.819 23.715 1.00 97.75 157 THR A C 1
ATOM 1191 O O . THR A 1 157 ? -3.918 -2.571 23.012 1.00 97.75 157 THR A O 1
ATOM 1194 N N . VAL A 1 158 ? -5.360 -1.989 24.652 1.00 95.81 158 VAL A N 1
ATOM 1195 C CA . VAL A 1 158 ? -4.674 -0.764 25.082 1.00 95.81 158 VAL A CA 1
ATOM 1196 C C . VAL A 1 158 ? -3.792 -1.107 26.291 1.00 95.81 158 VAL A C 1
ATOM 1198 O O . VAL A 1 158 ? -4.256 -1.811 27.190 1.00 95.81 158 VAL A O 1
ATOM 1201 N N . PRO A 1 159 ? -2.519 -0.671 26.349 1.00 93.12 159 PRO A N 1
ATOM 1202 C CA . PRO A 1 159 ? -1.656 -0.967 27.490 1.00 93.12 159 PRO A CA 1
ATOM 1203 C C . PRO A 1 159 ? -2.253 -0.486 28.821 1.00 93.12 159 PRO A C 1
ATOM 1205 O O . PRO A 1 159 ? -2.444 0.710 29.017 1.00 93.12 159 PRO A O 1
ATOM 1208 N N . GLY A 1 160 ? -2.481 -1.420 29.748 1.00 91.88 160 GLY A N 1
ATOM 1209 C CA . GLY A 1 160 ? -3.028 -1.135 31.080 1.00 91.88 160 GLY A CA 1
ATOM 1210 C C . GLY A 1 160 ? -4.540 -1.331 31.217 1.00 91.88 160 GLY A C 1
ATOM 1211 O O . GLY A 1 160 ? -5.018 -1.345 32.348 1.00 91.88 160 GLY A O 1
ATOM 1212 N N . ASP A 1 161 ? -5.253 -1.562 30.113 1.00 92.94 161 ASP A N 1
ATOM 1213 C CA . ASP A 1 161 ? -6.700 -1.788 30.100 1.00 92.94 161 ASP A CA 1
ATOM 1214 C C . ASP A 1 161 ? -7.046 -3.239 29.726 1.00 92.94 161 ASP A C 1
ATOM 1216 O O . ASP A 1 161 ? -6.230 -3.981 29.168 1.00 92.94 161 ASP A O 1
ATOM 1220 N N . GLU A 1 162 ? -8.280 -3.650 30.027 1.00 93.75 162 GLU A N 1
ATOM 1221 C CA . GLU A 1 162 ? -8.818 -4.935 29.577 1.00 93.75 162 GLU A CA 1
ATOM 1222 C C . GLU A 1 162 ? -9.102 -4.899 28.060 1.00 93.75 162 GLU A C 1
ATOM 1224 O O . GLU A 1 162 ? -9.625 -3.895 27.559 1.00 93.75 162 GLU A O 1
ATOM 1229 N N . PRO A 1 163 ? -8.765 -5.961 27.300 1.00 96.94 163 PRO A N 1
ATOM 1230 C CA . PRO A 1 163 ? -9.096 -6.033 25.883 1.00 96.94 163 PRO A CA 1
ATOM 1231 C C . PRO A 1 163 ? -10.602 -5.925 25.629 1.00 96.94 163 PRO A C 1
ATOM 1233 O O . PRO A 1 163 ? -11.406 -6.502 26.357 1.00 96.94 163 PRO A O 1
ATOM 1236 N N . TYR A 1 164 ? -10.988 -5.240 24.554 1.00 96.38 164 TYR A N 1
ATOM 1237 C CA . TYR A 1 164 ? -12.393 -5.081 24.171 1.00 96.38 164 TYR A CA 1
ATOM 1238 C C . TYR A 1 164 ? -12.611 -5.337 22.680 1.00 96.38 164 TYR A C 1
ATOM 1240 O O . TYR A 1 164 ? -11.727 -5.107 21.853 1.00 96.38 164 TYR A O 1
ATOM 1248 N N . SER A 1 165 ? -13.806 -5.812 22.329 1.00 96.69 165 SER A N 1
ATOM 1249 C CA . SER A 1 165 ? -14.199 -6.056 20.940 1.00 96.69 165 SER A CA 1
ATOM 1250 C C . SER A 1 165 ? -14.831 -4.817 20.310 1.00 96.69 165 SER A C 1
ATOM 1252 O O . SER A 1 165 ? -15.561 -4.072 20.965 1.00 96.69 165 SER A O 1
ATOM 1254 N N . ILE A 1 166 ? -14.579 -4.616 19.019 1.00 96.12 166 ILE A N 1
ATOM 1255 C CA . ILE A 1 166 ? -15.119 -3.504 18.239 1.00 96.12 166 ILE A CA 1
ATOM 1256 C C . ILE A 1 166 ? -15.456 -3.935 16.810 1.00 96.12 166 ILE A C 1
ATOM 1258 O O . ILE A 1 166 ? -14.777 -4.782 16.233 1.00 96.12 166 ILE A O 1
ATOM 1262 N N . GLU A 1 167 ? -16.471 -3.303 16.219 1.00 94.88 167 GLU A N 1
ATOM 1263 C CA . GLU A 1 167 ? -16.737 -3.354 14.780 1.00 94.88 167 GLU A CA 1
ATOM 1264 C C . GLU A 1 167 ? -16.386 -2.018 14.113 1.00 94.88 167 GLU A C 1
ATOM 1266 O O . GLU A 1 167 ? -16.955 -0.968 14.416 1.00 94.88 167 GLU A O 1
ATOM 1271 N N . LEU A 1 168 ? -15.464 -2.063 13.156 1.00 91.75 168 LEU A N 1
ATOM 1272 C CA . LEU A 1 168 ? -15.032 -0.929 12.351 1.00 91.75 168 LEU A CA 1
ATOM 1273 C C . LEU A 1 168 ? -15.741 -0.988 10.999 1.00 91.75 168 LEU A C 1
ATOM 1275 O O . LEU A 1 168 ? -15.358 -1.759 10.121 1.00 91.75 168 LEU A O 1
ATOM 1279 N N . GLY A 1 169 ? -16.790 -0.187 10.829 1.00 89.31 169 GLY A N 1
ATOM 1280 C CA . GLY A 1 169 ? -17.501 -0.057 9.556 1.00 89.31 169 GLY A CA 1
ATOM 1281 C C . GLY A 1 169 ? -16.810 0.902 8.582 1.00 89.31 169 GLY A C 1
ATOM 1282 O O . GLY A 1 169 ? -16.062 1.792 8.989 1.00 89.31 169 GLY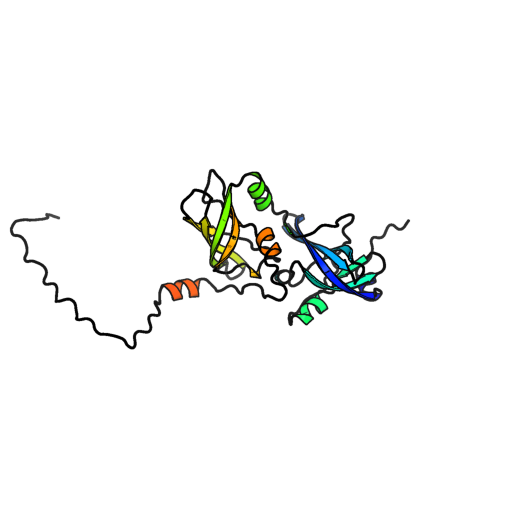 A O 1
ATOM 1283 N N . GLY A 1 170 ? -17.084 0.733 7.285 1.00 85.00 170 GLY A N 1
ATOM 1284 C CA . GLY A 1 170 ? -16.640 1.652 6.229 1.00 85.00 170 GLY A CA 1
ATOM 1285 C C . GLY A 1 170 ? -15.123 1.711 6.046 1.00 85.00 170 GLY A C 1
ATOM 1286 O O . GLY A 1 170 ? -14.597 2.751 5.659 1.00 85.00 170 GLY A O 1
ATOM 1287 N N . GLN A 1 171 ? -14.418 0.627 6.365 1.00 87.25 171 GLN A N 1
ATOM 1288 C CA . GLN A 1 171 ? -12.961 0.598 6.290 1.00 87.25 171 GLN A CA 1
ATOM 1289 C C . GLN A 1 171 ? -12.482 0.523 4.838 1.00 87.25 171 GLN A C 1
ATOM 1291 O O . GLN A 1 171 ? -13.090 -0.133 3.993 1.00 87.25 171 GLN A O 1
ATOM 1296 N N . VAL A 1 172 ? -11.360 1.173 4.551 1.00 85.19 172 VAL A N 1
ATOM 1297 C CA . VAL A 1 172 ? -10.661 1.047 3.270 1.00 85.19 172 VAL A CA 1
ATOM 1298 C C . VAL A 1 172 ? -9.306 0.430 3.568 1.00 85.19 172 VAL A C 1
ATOM 1300 O O . VAL A 1 172 ? -8.530 0.994 4.339 1.00 85.19 172 VAL A O 1
ATOM 1303 N N . VAL A 1 173 ? -9.045 -0.744 2.994 1.00 89.25 173 VAL A N 1
ATOM 1304 C CA . VAL A 1 173 ? -7.727 -1.378 3.068 1.00 89.25 173 VAL A CA 1
ATOM 1305 C C . VAL A 1 173 ? -6.886 -0.814 1.925 1.00 89.25 173 VAL A C 1
ATOM 1307 O O . VAL A 1 173 ? -7.312 -0.922 0.775 1.00 89.25 173 VAL A O 1
ATOM 1310 N N . PRO A 1 174 ? -5.724 -0.201 2.201 1.00 90.06 174 PRO A N 1
ATOM 1311 C CA . PRO A 1 174 ? -4.853 0.298 1.145 1.00 90.06 174 PRO A CA 1
ATOM 1312 C C . PRO A 1 174 ? -4.338 -0.832 0.247 1.00 90.06 174 PRO A C 1
ATOM 1314 O O . PRO A 1 174 ? -4.031 -1.919 0.736 1.00 90.06 174 PRO A O 1
ATOM 1317 N N . ASP A 1 175 ? -4.155 -0.550 -1.045 1.00 89.56 175 ASP A N 1
ATOM 1318 C CA . ASP A 1 175 ? -3.723 -1.528 -2.060 1.00 89.56 175 ASP A CA 1
ATOM 1319 C C . ASP A 1 175 ? -2.456 -2.313 -1.672 1.00 89.56 175 ASP A C 1
ATOM 1321 O O . ASP A 1 175 ? -2.322 -3.501 -1.969 1.00 89.56 175 ASP A O 1
ATOM 1325 N N . TYR A 1 176 ? -1.525 -1.659 -0.968 1.00 92.19 176 TYR A N 1
ATOM 1326 C CA . TYR A 1 176 ? -0.262 -2.252 -0.521 1.00 92.19 176 TYR A CA 1
ATOM 1327 C C . TYR A 1 176 ? -0.411 -3.242 0.651 1.00 92.19 176 TYR A C 1
ATOM 1329 O O . TYR A 1 176 ? 0.563 -3.903 1.013 1.00 92.19 176 TYR A O 1
ATOM 1337 N N . ALA A 1 177 ? -1.594 -3.319 1.267 1.00 94.56 177 ALA A N 1
ATOM 1338 C CA . ALA A 1 177 ? -1.875 -4.081 2.484 1.00 94.56 177 ALA A CA 1
ATOM 1339 C C . ALA A 1 177 ? -3.056 -5.057 2.337 1.00 94.56 177 ALA A C 1
ATOM 1341 O O . ALA A 1 177 ? -3.489 -5.654 3.321 1.00 94.56 177 ALA A O 1
ATOM 1342 N N . THR A 1 178 ? -3.586 -5.251 1.128 1.00 92.56 178 THR A N 1
ATOM 1343 C CA . THR A 1 178 ? -4.761 -6.105 0.873 1.00 92.56 178 THR A CA 1
ATOM 1344 C C . THR A 1 178 ? -4.563 -7.573 1.259 1.00 92.56 178 THR A C 1
ATOM 1346 O O . THR A 1 178 ? -5.537 -8.253 1.569 1.00 92.56 178 THR A O 1
ATOM 1349 N N . HIS A 1 179 ? -3.325 -8.074 1.317 1.00 93.50 179 HIS A N 1
ATOM 1350 C CA . HIS A 1 179 ? -3.000 -9.424 1.809 1.00 93.50 179 HIS A CA 1
ATOM 1351 C C . HIS A 1 179 ? -3.097 -9.568 3.338 1.00 93.50 179 HIS A C 1
ATOM 1353 O O . HIS A 1 179 ? -3.058 -10.681 3.854 1.00 93.50 179 HIS A O 1
ATOM 1359 N N . LEU A 1 180 ? -3.198 -8.458 4.074 1.00 94.75 180 LEU A N 1
ATOM 1360 C CA . LEU A 1 180 ? -3.305 -8.430 5.539 1.00 94.75 180 LEU A CA 1
ATOM 1361 C C . LEU A 1 180 ? -4.761 -8.355 6.021 1.00 94.75 180 LEU A C 1
ATOM 1363 O O . LEU A 1 180 ? -5.022 -8.376 7.220 1.00 94.75 180 LEU A O 1
ATOM 1367 N N . ALA A 1 181 ? -5.723 -8.254 5.107 1.00 91.69 181 ALA A N 1
ATOM 1368 C CA . ALA A 1 181 ? -7.140 -8.079 5.408 1.00 91.69 181 ALA A CA 1
ATOM 1369 C C . ALA A 1 181 ? -7.843 -9.395 5.804 1.00 91.69 181 ALA A C 1
ATOM 1371 O O . ALA A 1 181 ? -8.885 -9.738 5.254 1.00 91.69 181 ALA A O 1
ATOM 1372 N N . GLN A 1 182 ? -7.271 -10.155 6.741 1.00 91.56 182 GLN A N 1
ATOM 1373 C CA . GLN A 1 182 ? -7.775 -11.473 7.148 1.00 91.56 182 GLN A CA 1
ATOM 1374 C C . GLN A 1 182 ? -7.790 -11.663 8.666 1.00 91.56 182 GLN A C 1
ATOM 1376 O O . GLN A 1 182 ? -7.017 -11.032 9.396 1.00 91.56 182 GLN A O 1
ATOM 1381 N N . ALA A 1 183 ? -8.651 -12.573 9.127 1.00 92.75 183 ALA A N 1
ATOM 1382 C CA . ALA A 1 183 ? -8.729 -12.979 10.525 1.00 92.75 183 ALA A CA 1
ATOM 1383 C C . ALA A 1 183 ? -7.379 -13.500 11.045 1.00 92.75 183 ALA A C 1
ATOM 1385 O O . ALA A 1 183 ? -6.597 -14.108 10.316 1.00 92.75 183 ALA A O 1
ATOM 1386 N N . GLY A 1 184 ? -7.101 -13.233 12.317 1.00 94.12 184 GLY A N 1
ATOM 1387 C CA . GLY A 1 184 ? -5.832 -13.533 12.974 1.00 94.12 184 GLY A CA 1
ATOM 1388 C C . GLY A 1 184 ? -4.722 -12.513 12.716 1.00 94.12 184 GLY A C 1
ATOM 1389 O O . GLY A 1 184 ? -3.696 -12.576 13.389 1.00 94.12 184 GLY A O 1
ATOM 1390 N N . THR A 1 185 ? -4.902 -11.556 11.798 1.00 95.56 185 THR A N 1
ATOM 1391 C CA . THR A 1 185 ? -3.892 -10.516 11.562 1.00 95.56 185 THR A CA 1
ATOM 1392 C C . THR A 1 185 ? -3.815 -9.567 12.751 1.00 95.56 185 THR A C 1
ATOM 1394 O O . THR A 1 185 ? -4.824 -8.999 13.171 1.00 95.56 185 THR A O 1
ATOM 1397 N N . GLU A 1 186 ? -2.603 -9.356 13.262 1.00 96.38 186 GLU A N 1
ATOM 1398 C CA . GLU A 1 186 ? -2.322 -8.379 14.310 1.00 96.38 186 GLU A CA 1
ATOM 1399 C C . GLU A 1 186 ? -1.690 -7.117 13.726 1.00 96.38 186 GLU A C 1
ATOM 1401 O O . GLU A 1 186 ? -0.691 -7.169 13.005 1.00 96.38 186 GLU A O 1
ATOM 1406 N N . LEU A 1 187 ? -2.250 -5.963 14.078 1.00 96.50 187 LEU A N 1
ATOM 1407 C CA . LEU A 1 187 ? -1.796 -4.661 13.617 1.00 96.50 187 LEU A CA 1
ATOM 1408 C C . LEU A 1 187 ? -1.561 -3.733 14.802 1.00 96.50 187 LEU A C 1
ATOM 1410 O O . LEU A 1 187 ? -2.251 -3.783 15.826 1.00 96.50 187 LEU A O 1
ATOM 1414 N N . ARG A 1 188 ? -0.601 -2.824 14.630 1.00 96.50 188 ARG A N 1
ATOM 1415 C CA . ARG A 1 188 ? -0.574 -1.608 15.438 1.00 96.50 188 ARG A CA 1
ATOM 1416 C C . ARG A 1 188 ? -1.827 -0.794 15.111 1.00 96.50 188 ARG A C 1
ATOM 1418 O O . ARG A 1 188 ? -2.260 -0.739 13.959 1.00 96.50 188 ARG A O 1
ATOM 1425 N N . CYS A 1 189 ? -2.410 -0.160 16.118 1.00 96.25 189 CYS A N 1
ATOM 1426 C CA . CYS A 1 189 ? -3.530 0.751 15.932 1.00 96.25 189 CYS A CA 1
ATOM 1427 C C . CYS A 1 189 ? -3.459 1.928 16.907 1.00 96.25 189 CYS A C 1
ATOM 1429 O O . CYS A 1 189 ? -2.645 1.950 17.833 1.00 96.25 189 CYS A O 1
ATOM 1431 N N . PHE A 1 190 ? -4.324 2.909 16.677 1.00 96.19 190 PHE A N 1
ATOM 1432 C CA . PHE A 1 190 ? -4.440 4.112 17.488 1.00 96.19 190 PHE A CA 1
ATOM 1433 C C . PHE A 1 190 ? -5.896 4.326 17.888 1.00 96.19 190 PHE A C 1
ATOM 1435 O O . PHE A 1 190 ? -6.778 4.333 17.026 1.00 96.19 190 PHE A O 1
ATOM 1442 N N . VAL A 1 191 ? -6.133 4.524 19.182 1.00 95.00 191 VAL A N 1
ATOM 1443 C CA . VAL A 1 191 ? -7.465 4.707 19.772 1.00 95.00 191 VAL A CA 1
ATOM 1444 C C . VAL A 1 191 ? -7.657 6.166 20.184 1.00 95.00 191 VAL A C 1
ATOM 1446 O O . VAL A 1 191 ? -6.771 6.762 20.796 1.00 95.00 191 VAL A O 1
ATOM 1449 N N . ASP A 1 192 ? -8.805 6.767 19.875 1.00 93.00 192 ASP A N 1
ATOM 1450 C CA . ASP A 1 192 ? -9.146 8.099 20.391 1.00 93.00 192 ASP A CA 1
ATOM 1451 C C . ASP A 1 192 ? -9.422 8.026 21.904 1.00 93.00 192 ASP A C 1
ATOM 1453 O O . ASP A 1 192 ? -10.350 7.353 22.353 1.00 93.00 192 ASP A O 1
ATOM 1457 N N . ALA A 1 193 ? -8.647 8.767 22.701 1.00 86.88 193 ALA A N 1
ATOM 1458 C CA . ALA A 1 193 ? -8.755 8.776 24.163 1.00 86.88 193 ALA A CA 1
ATOM 1459 C C . ALA A 1 193 ? -10.144 9.181 24.693 1.00 86.88 193 ALA A C 1
ATOM 1461 O O . ALA A 1 193 ? -10.494 8.864 25.827 1.00 86.88 193 ALA A O 1
ATOM 1462 N N . LYS A 1 194 ? -10.938 9.917 23.904 1.00 89.19 194 LYS A N 1
ATOM 1463 C CA . LYS A 1 194 ? -12.299 10.337 24.277 1.00 89.19 194 LYS A CA 1
ATOM 1464 C C . LYS A 1 194 ? -13.372 9.391 23.747 1.00 89.19 194 LYS A C 1
ATOM 1466 O O . LYS A 1 194 ? -14.536 9.536 24.117 1.00 89.19 194 LYS A O 1
ATOM 1471 N N . ARG A 1 195 ? -13.009 8.500 22.826 1.00 89.31 195 ARG A N 1
ATOM 1472 C CA . ARG A 1 195 ? -13.918 7.685 22.022 1.00 89.31 195 ARG A CA 1
ATOM 1473 C C . ARG A 1 195 ? -13.246 6.363 21.669 1.00 89.31 195 ARG A C 1
ATOM 1475 O O . ARG A 1 195 ? -12.681 6.221 20.590 1.00 89.31 195 ARG A O 1
ATOM 1482 N N . LEU A 1 196 ? -13.342 5.388 22.572 1.00 87.12 196 LEU A N 1
ATOM 1483 C CA . LEU A 1 196 ? -12.752 4.057 22.375 1.00 87.12 196 LEU A CA 1
ATOM 1484 C C . LEU A 1 196 ? -13.328 3.318 21.149 1.00 87.12 196 LEU A C 1
ATOM 1486 O O . LEU A 1 196 ? -12.690 2.424 20.610 1.00 87.12 196 LEU A O 1
ATOM 1490 N N . ASP A 1 197 ? -14.493 3.747 20.649 1.00 87.62 197 ASP A N 1
ATOM 1491 C CA . ASP A 1 197 ? -15.095 3.279 19.395 1.00 87.62 197 ASP A CA 1
ATOM 1492 C C . ASP A 1 197 ? -14.394 3.813 18.126 1.00 87.62 197 ASP A C 1
ATOM 1494 O O . ASP A 1 197 ? -14.727 3.427 17.006 1.00 87.62 197 ASP A O 1
ATOM 1498 N N . ARG A 1 198 ? -13.434 4.732 18.267 1.00 91.31 198 ARG A N 1
ATOM 1499 C CA . ARG A 1 198 ? -12.665 5.295 17.155 1.00 91.31 198 ARG A CA 1
ATOM 1500 C C . ARG A 1 198 ? -11.257 4.735 17.156 1.00 91.31 198 ARG A C 1
ATOM 1502 O O . ARG A 1 198 ? -10.357 5.271 17.801 1.00 91.31 198 ARG A O 1
ATOM 1509 N N . VAL A 1 199 ? -11.081 3.691 16.358 1.00 93.81 199 VAL A N 1
ATOM 1510 C CA . VAL A 1 199 ? -9.803 3.006 16.169 1.00 93.81 199 VAL A CA 1
ATOM 1511 C C . VAL A 1 199 ? -9.329 3.206 14.737 1.00 93.81 199 VAL A C 1
ATOM 1513 O O . VAL A 1 199 ? -10.095 3.060 13.788 1.00 93.81 199 VAL A O 1
ATOM 1516 N N . THR A 1 200 ? -8.054 3.551 14.581 1.00 94.44 200 THR A N 1
ATOM 1517 C CA . THR A 1 200 ? -7.379 3.636 13.281 1.00 94.44 200 THR A CA 1
ATOM 1518 C C . THR A 1 200 ? -6.315 2.550 13.204 1.00 94.44 200 THR A C 1
ATOM 1520 O O . THR A 1 200 ? -5.376 2.555 14.000 1.00 94.44 200 THR A O 1
ATOM 1523 N N . LEU A 1 201 ? -6.463 1.618 12.263 1.00 94.81 201 LEU A N 1
ATOM 1524 C CA . LEU A 1 201 ? -5.484 0.558 12.010 1.00 94.81 201 LEU A CA 1
ATOM 1525 C C . LEU A 1 201 ? -4.291 1.117 11.221 1.00 94.81 201 LEU A C 1
ATOM 1527 O O . LEU A 1 201 ? -4.481 1.827 10.233 1.00 94.81 201 LEU A O 1
ATOM 1531 N N . ASP A 1 202 ? -3.065 0.794 11.635 1.00 94.44 202 ASP A N 1
ATOM 1532 C CA . ASP A 1 202 ? -1.849 1.218 10.934 1.00 94.44 202 ASP A CA 1
ATOM 1533 C C . ASP A 1 202 ? -1.410 0.161 9.913 1.00 94.44 202 ASP A C 1
ATOM 1535 O O . ASP A 1 202 ? -0.528 -0.666 10.156 1.00 94.44 202 ASP A O 1
ATOM 1539 N N . TRP A 1 203 ? -2.061 0.182 8.748 1.00 94.44 203 TRP A N 1
ATOM 1540 C CA . TRP A 1 203 ? -1.761 -0.728 7.639 1.00 94.44 203 TRP A CA 1
ATOM 1541 C C . TRP A 1 203 ? -0.332 -0.586 7.116 1.00 94.44 203 TRP A C 1
ATOM 1543 O O . TRP A 1 203 ? 0.262 -1.580 6.708 1.00 94.44 203 TRP A O 1
ATOM 1553 N N . ALA A 1 204 ? 0.227 0.627 7.133 1.00 94.38 204 ALA A N 1
ATOM 1554 C CA . ALA A 1 204 ? 1.585 0.882 6.663 1.00 94.38 204 ALA A CA 1
ATOM 1555 C C . ALA A 1 204 ? 2.617 0.176 7.552 1.00 94.38 204 ALA A C 1
ATOM 1557 O O . ALA A 1 204 ? 3.466 -0.543 7.034 1.00 94.38 204 ALA A O 1
ATOM 1558 N N . ASP A 1 205 ? 2.494 0.294 8.879 1.00 95.06 205 ASP A N 1
ATOM 1559 C CA . ASP A 1 205 ? 3.359 -0.427 9.824 1.00 95.06 205 ASP A CA 1
ATOM 1560 C C . ASP A 1 205 ? 3.260 -1.952 9.640 1.00 95.06 205 ASP A C 1
ATOM 1562 O O . ASP A 1 205 ? 4.272 -2.658 9.601 1.00 95.06 205 ASP A O 1
ATOM 1566 N N . ALA A 1 206 ? 2.042 -2.472 9.468 1.00 96.06 206 ALA A N 1
ATOM 1567 C CA . ALA A 1 206 ? 1.831 -3.900 9.261 1.00 96.06 206 ALA A CA 1
ATOM 1568 C C . ALA A 1 206 ? 2.420 -4.393 7.924 1.00 96.06 206 ALA A C 1
ATOM 1570 O O . ALA A 1 206 ? 3.071 -5.437 7.893 1.00 96.06 206 ALA A O 1
ATOM 1571 N N . ALA A 1 207 ? 2.253 -3.637 6.835 1.00 96.75 207 ALA A N 1
ATOM 1572 C CA . ALA A 1 207 ? 2.786 -3.976 5.515 1.00 96.75 207 ALA A CA 1
ATOM 1573 C C . ALA A 1 207 ? 4.309 -3.788 5.410 1.00 96.75 207 ALA A C 1
ATOM 1575 O O . ALA A 1 207 ? 4.957 -4.487 4.637 1.00 96.75 207 ALA A O 1
ATOM 1576 N N . GLU A 1 208 ? 4.917 -2.906 6.205 1.00 96.69 208 GLU A N 1
ATOM 1577 C CA . GLU A 1 208 ? 6.377 -2.850 6.328 1.00 96.69 208 GLU A CA 1
ATOM 1578 C C . GLU A 1 208 ? 6.937 -4.088 7.041 1.00 96.69 208 GLU A C 1
ATOM 1580 O O . GLU A 1 208 ? 7.950 -4.643 6.607 1.00 96.69 208 GLU A O 1
ATOM 1585 N N . ARG A 1 209 ? 6.268 -4.554 8.107 1.00 96.12 209 ARG A N 1
ATOM 1586 C CA . ARG A 1 209 ? 6.674 -5.754 8.860 1.00 96.12 209 ARG A CA 1
ATOM 1587 C C . ARG A 1 209 ? 6.401 -7.052 8.106 1.00 96.12 209 ARG A C 1
ATOM 1589 O O . ARG A 1 209 ? 7.197 -7.985 8.193 1.00 96.12 209 ARG A O 1
ATOM 1596 N N . ASN A 1 210 ? 5.297 -7.113 7.369 1.00 96.12 210 ASN A N 1
ATOM 1597 C CA . ASN A 1 210 ? 4.919 -8.251 6.541 1.00 96.12 210 ASN A CA 1
ATOM 1598 C C . ASN A 1 210 ? 4.525 -7.783 5.130 1.00 96.12 210 ASN A C 1
ATOM 1600 O O . ASN A 1 210 ? 3.336 -7.607 4.848 1.00 96.12 210 ASN A O 1
ATOM 1604 N N . PRO A 1 211 ? 5.504 -7.612 4.221 1.00 94.50 211 PRO A N 1
ATOM 1605 C CA . PRO A 1 211 ? 5.235 -7.068 2.896 1.00 94.50 211 PRO A CA 1
ATOM 1606 C C . PRO A 1 211 ? 4.462 -7.983 1.955 1.00 94.50 211 PRO A C 1
ATOM 1608 O O . PRO A 1 211 ? 3.998 -7.491 0.945 1.00 94.50 211 PRO A O 1
ATOM 1611 N N . GLY A 1 212 ? 4.325 -9.287 2.212 1.00 93.38 212 GLY A N 1
ATOM 1612 C CA . GLY A 1 212 ? 3.468 -10.160 1.393 1.00 93.38 212 GLY A CA 1
ATOM 1613 C C . GLY A 1 212 ? 3.792 -10.217 -0.108 1.00 93.38 212 GLY A C 1
ATOM 1614 O O . GLY A 1 212 ? 2.877 -10.347 -0.919 1.00 93.38 212 GLY A O 1
ATOM 1615 N N . VAL A 1 213 ? 5.066 -10.098 -0.507 1.00 92.50 213 VAL A N 1
ATOM 1616 C CA . VAL A 1 213 ? 5.478 -10.200 -1.923 1.00 92.50 213 VAL A CA 1
ATOM 1617 C C . VAL A 1 213 ? 5.037 -11.552 -2.499 1.00 92.50 213 VAL A C 1
ATOM 1619 O O . VAL A 1 213 ? 5.395 -12.596 -1.958 1.00 92.50 213 VAL A O 1
ATOM 1622 N N . GLY A 1 214 ? 4.269 -11.529 -3.593 1.00 87.12 214 GLY A N 1
ATOM 1623 C CA . GLY A 1 214 ? 3.720 -12.728 -4.239 1.00 87.12 214 GLY A CA 1
ATOM 1624 C C . GLY A 1 214 ? 2.485 -13.326 -3.553 1.00 87.12 214 GLY A C 1
ATOM 1625 O O . GLY A 1 214 ? 1.937 -14.309 -4.044 1.00 87.12 214 GLY A O 1
ATOM 1626 N N . VAL A 1 215 ? 2.021 -12.745 -2.443 1.00 91.06 215 VAL A N 1
ATOM 1627 C CA . VAL A 1 215 ? 0.787 -13.164 -1.770 1.00 91.06 215 VAL A CA 1
ATOM 1628 C C . VAL A 1 215 ? -0.396 -12.447 -2.412 1.00 91.06 215 VAL A C 1
ATOM 1630 O O . VAL A 1 215 ? -0.382 -11.225 -2.592 1.00 91.06 215 VAL A O 1
ATOM 1633 N N . ALA A 1 216 ? -1.428 -13.212 -2.760 1.00 87.38 216 ALA A N 1
ATOM 1634 C CA . ALA A 1 216 ? -2.655 -12.656 -3.306 1.00 87.38 216 ALA A CA 1
ATOM 1635 C C . ALA A 1 216 ? -3.357 -11.717 -2.302 1.00 87.38 216 ALA A C 1
ATOM 1637 O O . ALA A 1 216 ? -3.230 -11.908 -1.090 1.00 87.38 216 ALA A O 1
ATOM 1638 N N . PRO A 1 217 ? -4.088 -10.693 -2.782 1.00 87.00 217 PRO A N 1
ATOM 1639 C CA . PRO A 1 217 ? -5.041 -9.976 -1.953 1.00 87.00 217 PRO A CA 1
ATOM 1640 C C . PRO A 1 217 ? -6.056 -10.979 -1.403 1.00 87.00 217 PRO A C 1
ATOM 1642 O O . PRO A 1 217 ? -6.352 -11.993 -2.041 1.00 87.00 217 PRO A O 1
ATOM 1645 N N . VAL A 1 218 ? -6.578 -10.703 -0.212 1.00 85.06 218 VAL A N 1
ATOM 1646 C CA . VAL A 1 218 ? -7.610 -11.550 0.385 1.00 85.06 218 VAL A CA 1
ATOM 1647 C C . VAL A 1 218 ? -8.862 -11.497 -0.493 1.00 85.06 218 VAL A C 1
ATOM 1649 O O . VAL A 1 218 ? -9.392 -10.418 -0.758 1.00 85.06 218 VAL A O 1
ATOM 1652 N N . GLU A 1 219 ? -9.333 -12.659 -0.950 1.00 73.81 219 GLU A N 1
ATOM 1653 C CA . GLU A 1 219 ? -10.626 -12.766 -1.626 1.00 73.81 219 GLU A CA 1
ATOM 1654 C C . GLU A 1 219 ? -11.754 -12.580 -0.606 1.00 73.81 219 GLU A C 1
ATOM 1656 O O . GLU A 1 219 ? -11.777 -13.197 0.461 1.00 73.81 219 GLU A O 1
ATOM 1661 N N . TYR A 1 220 ? -12.695 -11.692 -0.918 1.00 66.31 220 TYR A N 1
ATOM 1662 C CA . TYR A 1 220 ? -13.752 -11.322 0.014 1.00 66.31 220 TYR A CA 1
ATOM 1663 C C . TYR A 1 220 ? -14.885 -12.351 -0.004 1.00 66.31 220 TYR A C 1
ATOM 1665 O O . TYR A 1 220 ? -15.622 -12.454 -0.985 1.00 66.31 220 TYR A O 1
ATOM 1673 N N . ALA A 1 221 ? -15.088 -13.062 1.106 1.00 47.72 221 ALA A N 1
ATOM 1674 C CA . ALA A 1 221 ? -16.288 -13.872 1.284 1.00 47.72 221 ALA A CA 1
ATOM 1675 C C . ALA A 1 221 ? -17.523 -12.961 1.479 1.00 47.72 221 ALA A C 1
ATOM 1677 O O . ALA A 1 221 ? -17.495 -12.044 2.314 1.00 47.72 221 ALA A O 1
ATOM 1678 N N . PRO A 1 222 ? -18.635 -13.177 0.753 1.00 47.47 222 PRO A N 1
ATOM 1679 C CA . PRO A 1 222 ? -19.878 -12.467 1.024 1.00 47.47 222 PRO A CA 1
ATOM 1680 C C . PRO A 1 222 ? -20.438 -12.870 2.402 1.00 47.47 222 PRO A C 1
ATOM 1682 O O . PRO A 1 222 ? -20.601 -14.050 2.700 1.00 47.47 222 PRO A O 1
ATOM 1685 N N . ARG A 1 223 ? -20.822 -11.885 3.236 1.00 41.19 223 ARG A N 1
ATOM 1686 C CA . ARG A 1 223 ? -21.335 -12.073 4.621 1.00 41.19 223 ARG A CA 1
ATOM 1687 C C . ARG A 1 223 ? -22.446 -13.130 4.776 1.00 41.19 223 ARG A C 1
ATOM 1689 O O . ARG A 1 223 ? -22.598 -13.675 5.864 1.00 41.19 223 ARG A O 1
ATOM 1696 N N . ARG A 1 224 ? -23.198 -13.448 3.712 1.00 40.62 224 ARG A N 1
ATOM 1697 C CA . ARG A 1 224 ? -24.248 -14.483 3.748 1.00 40.62 224 ARG A CA 1
ATOM 1698 C C . ARG A 1 224 ? -23.721 -15.867 4.138 1.00 40.62 224 ARG A C 1
ATOM 1700 O O . ARG A 1 224 ? -24.459 -16.596 4.787 1.00 40.62 224 ARG A O 1
ATOM 1707 N N . GLU A 1 225 ? -22.471 -16.197 3.823 1.00 40.34 225 GLU A N 1
ATOM 1708 C CA . GLU A 1 225 ? -21.875 -17.484 4.208 1.00 40.34 225 GLU A CA 1
ATOM 1709 C C . GLU A 1 225 ? -21.355 -17.479 5.651 1.00 40.34 225 GLU A C 1
ATOM 1711 O O . GLU A 1 225 ? -21.439 -18.496 6.325 1.00 40.34 225 GLU A O 1
ATOM 1716 N N . ALA A 1 226 ? -20.914 -16.332 6.179 1.00 42.31 226 ALA A N 1
ATOM 1717 C CA . ALA A 1 226 ? -20.461 -16.222 7.569 1.00 42.31 226 ALA A CA 1
ATOM 1718 C C . ALA A 1 226 ? -21.627 -16.228 8.579 1.00 42.31 226 ALA A C 1
ATOM 1720 O O . ALA A 1 226 ? -21.511 -16.809 9.654 1.00 42.31 226 ALA A O 1
ATOM 1721 N N . GLU A 1 227 ? -22.771 -15.623 8.231 1.00 35.50 227 GLU A N 1
ATOM 1722 C CA . GLU A 1 227 ? -24.000 -15.729 9.035 1.00 35.50 227 GLU A CA 1
ATOM 1723 C C . GLU A 1 227 ? -24.644 -17.116 8.918 1.00 35.50 227 GLU A C 1
ATOM 1725 O O . GLU A 1 227 ? -25.181 -17.603 9.907 1.00 35.50 227 GLU A O 1
ATOM 1730 N N . GLN A 1 228 ? -24.545 -17.787 7.761 1.00 40.62 228 GLN A N 1
ATOM 1731 C CA . GLN A 1 228 ? -24.964 -19.186 7.641 1.00 40.62 228 GLN A CA 1
ATOM 1732 C C . GLN A 1 228 ? -24.037 -20.118 8.419 1.00 40.62 228 GLN A C 1
ATOM 1734 O O . GLN A 1 228 ? -24.554 -20.892 9.200 1.00 40.62 228 GLN A O 1
ATOM 1739 N N . ALA A 1 229 ? -22.711 -19.984 8.343 1.00 43.66 229 ALA A N 1
ATOM 1740 C CA . ALA A 1 229 ? -21.776 -20.833 9.091 1.00 43.66 229 ALA A CA 1
ATOM 1741 C C . ALA A 1 229 ? -21.917 -20.709 10.622 1.00 43.66 229 ALA A C 1
ATOM 1743 O O . ALA A 1 229 ? -21.705 -21.687 11.334 1.00 43.66 229 ALA A O 1
ATOM 1744 N N . MET A 1 230 ? -22.318 -19.539 11.137 1.00 42.44 230 MET A N 1
ATOM 1745 C CA . MET A 1 230 ? -22.645 -19.369 12.561 1.00 42.44 230 MET A CA 1
ATOM 1746 C C . MET A 1 230 ? -24.084 -19.783 12.922 1.00 42.44 230 MET A C 1
ATOM 1748 O O . MET A 1 230 ? -24.355 -20.052 14.090 1.00 42.44 230 MET A O 1
ATOM 1752 N N . ALA A 1 231 ? -25.005 -19.846 11.953 1.00 40.75 231 ALA A N 1
ATOM 1753 C CA . ALA A 1 231 ? -26.388 -20.294 12.156 1.00 40.75 231 ALA A CA 1
ATOM 1754 C C . ALA A 1 231 ? -26.591 -21.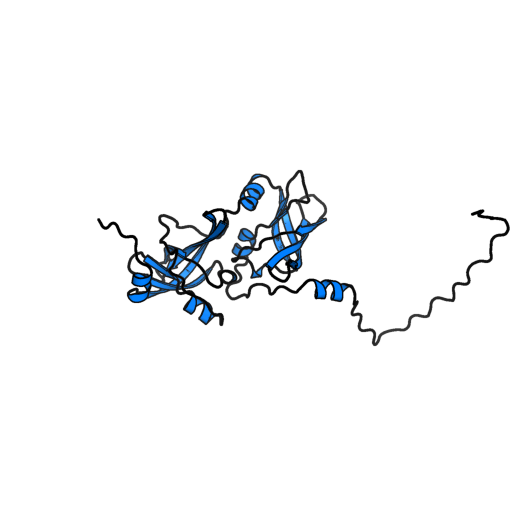801 11.901 1.00 40.75 231 ALA A C 1
ATOM 1756 O O . ALA A 1 231 ? -27.510 -22.399 12.455 1.00 40.75 231 ALA A O 1
ATOM 1757 N N . THR A 1 232 ? -25.746 -22.429 11.085 1.00 39.75 232 THR A N 1
ATOM 1758 C CA . THR A 1 232 ? -25.780 -23.851 10.735 1.00 39.75 232 THR A CA 1
ATOM 1759 C C . THR A 1 232 ? -24.690 -24.586 11.490 1.00 39.75 232 THR A C 1
ATOM 1761 O O . THR A 1 232 ? -23.830 -25.176 10.845 1.00 39.75 232 THR A O 1
ATOM 1764 N N . GLY A 1 233 ? -24.689 -24.505 12.828 1.00 39.12 233 GLY A N 1
ATOM 1765 C CA . GLY A 1 233 ? -23.751 -25.231 13.686 1.00 39.12 233 GLY A CA 1
ATOM 1766 C C . GLY A 1 233 ? -23.461 -26.622 13.126 1.00 39.12 233 GLY A C 1
ATOM 1767 O O . GLY A 1 233 ? -24.270 -27.532 13.270 1.00 39.12 233 GLY A O 1
ATOM 1768 N N . ALA A 1 234 ? -22.329 -26.747 12.435 1.00 37.91 234 ALA A N 1
ATOM 1769 C CA . ALA A 1 234 ? -21.858 -27.996 11.876 1.00 37.91 234 ALA A CA 1
ATOM 1770 C C . ALA A 1 234 ? -21.133 -28.703 13.014 1.00 37.91 234 ALA A C 1
ATOM 1772 O O . ALA A 1 234 ? -19.908 -28.718 13.101 1.00 37.91 234 ALA A O 1
ATOM 1773 N N . LEU A 1 235 ? -21.934 -29.181 13.961 1.00 33.41 235 LEU A N 1
ATOM 1774 C CA . LEU A 1 235 ? -21.601 -30.391 14.676 1.00 33.41 235 LEU A CA 1
ATOM 1775 C C . LEU A 1 235 ? -22.088 -31.509 13.761 1.00 33.41 235 LEU A C 1
ATOM 1777 O O . LEU A 1 235 ? -23.292 -31.710 13.603 1.00 33.41 235 LEU A O 1
ATOM 1781 N N . ASP A 1 236 ? -21.138 -32.160 13.095 1.00 34.66 236 ASP A N 1
ATOM 1782 C CA . ASP A 1 236 ? -21.347 -33.502 12.575 1.00 34.66 236 ASP A CA 1
ATOM 1783 C C . ASP A 1 236 ? -21.668 -34.392 13.784 1.00 34.66 236 ASP A C 1
ATOM 1785 O O . ASP A 1 236 ? -20.776 -34.848 14.499 1.00 34.66 236 ASP A O 1
ATOM 1789 N N . ASP A 1 237 ? -22.958 -34.576 14.050 1.00 35.41 237 ASP A N 1
ATOM 1790 C CA . ASP A 1 237 ? -23.464 -35.672 14.865 1.00 35.41 237 ASP A CA 1
ATOM 1791 C C . ASP A 1 237 ? -23.477 -36.916 13.975 1.00 35.41 237 ASP A C 1
ATOM 1793 O O . ASP A 1 237 ? -24.489 -37.204 13.347 1.00 35.41 237 ASP A O 1
ATOM 1797 N N . GLU A 1 238 ? -22.362 -37.645 13.916 1.00 37.09 238 GLU A N 1
ATOM 1798 C CA . GLU A 1 238 ? -22.401 -39.108 14.010 1.00 37.09 238 GLU A CA 1
ATOM 1799 C C . GLU A 1 238 ? -21.182 -39.599 14.809 1.00 37.09 238 GLU A C 1
ATOM 1801 O O . GLU A 1 238 ? -20.027 -39.428 14.422 1.00 37.09 238 GLU A O 1
ATOM 1806 N N . ASP A 1 239 ? -21.515 -40.217 15.945 1.00 34.31 239 ASP A N 1
ATOM 1807 C CA . ASP A 1 239 ? -20.686 -40.920 16.923 1.00 34.31 239 ASP A CA 1
ATOM 1808 C C . ASP A 1 239 ? -19.793 -40.069 17.846 1.00 34.31 239 ASP A C 1
ATOM 1810 O O . ASP A 1 239 ? -18.635 -39.782 17.546 1.00 34.31 239 ASP A O 1
ATOM 1814 N N . ILE A 1 240 ? -20.281 -39.819 19.078 1.00 30.66 240 ILE A N 1
ATOM 1815 C CA . ILE A 1 240 ? -19.794 -40.530 20.284 1.00 30.66 240 ILE A CA 1
ATOM 1816 C C . ILE A 1 240 ? -20.570 -40.125 21.582 1.00 30.66 240 ILE A C 1
ATOM 1818 O O . ILE A 1 240 ? -20.542 -38.983 22.030 1.00 30.66 240 ILE A O 1
ATOM 1822 N N . TRP A 1 241 ? -21.173 -41.153 22.208 1.00 31.55 241 TRP A N 1
ATOM 1823 C CA . TRP A 1 241 ? -21.811 -41.311 23.541 1.00 31.55 241 TRP A CA 1
ATOM 1824 C C . TRP A 1 241 ? -23.169 -40.648 23.857 1.00 31.55 241 TRP A C 1
ATOM 1826 O O . TRP A 1 241 ? -23.272 -39.492 24.254 1.00 31.55 241 TRP A O 1
ATOM 1836 N N . VAL A 1 242 ? -24.194 -41.513 23.868 1.00 38.88 242 VAL A N 1
ATOM 1837 C CA . VAL A 1 242 ? -25.427 -41.396 24.661 1.00 38.88 242 VAL A CA 1
ATOM 1838 C C . VAL A 1 242 ? -25.082 -41.045 26.111 1.00 38.88 242 VAL A C 1
ATOM 1840 O O . VAL A 1 242 ? -24.434 -41.829 26.807 1.00 38.88 242 VAL A O 1
ATOM 1843 N N . VAL A 1 243 ? -25.566 -39.896 26.572 1.00 38.47 243 VAL A N 1
ATOM 1844 C CA . VAL A 1 243 ? -25.768 -39.616 27.994 1.00 38.47 243 VAL A CA 1
ATOM 1845 C C . VAL A 1 243 ? -27.277 -39.526 28.189 1.00 38.47 243 VAL A C 1
ATOM 1847 O O . VAL A 1 243 ? -27.951 -38.846 27.417 1.00 38.47 243 VAL A O 1
ATOM 1850 N N . ASP A 1 244 ? -27.786 -40.296 29.150 1.00 40.84 244 ASP A N 1
ATOM 1851 C CA . ASP A 1 244 ? -29.208 -40.516 29.425 1.00 40.84 244 ASP A CA 1
ATOM 1852 C C . ASP A 1 244 ? -30.071 -39.252 29.328 1.00 40.84 244 ASP A C 1
ATOM 1854 O O . ASP A 1 244 ? -29.691 -38.165 29.774 1.00 40.84 244 ASP A O 1
ATOM 1858 N N . ALA A 1 245 ? -31.273 -39.438 28.779 1.00 44.25 245 ALA A N 1
ATOM 1859 C CA . ALA A 1 245 ? -32.312 -38.423 28.723 1.00 44.25 245 ALA A CA 1
ATOM 1860 C C . ALA A 1 245 ? -32.534 -37.787 30.112 1.00 44.25 245 ALA A C 1
ATOM 1862 O O . ALA A 1 245 ? -32.602 -38.513 31.111 1.00 44.25 245 ALA A O 1
ATOM 1863 N N . PRO A 1 246 ? -32.690 -36.452 30.208 1.00 44.59 246 PRO A N 1
ATOM 1864 C CA . PRO A 1 246 ? -33.165 -35.852 31.445 1.00 44.59 246 PRO A CA 1
ATOM 1865 C C . PRO A 1 246 ? -34.553 -36.436 31.763 1.00 44.59 246 PRO A C 1
ATOM 1867 O O . PRO A 1 246 ? -35.375 -36.548 30.850 1.00 44.59 246 PRO A O 1
ATOM 1870 N N . PRO A 1 247 ? -34.825 -36.842 33.017 1.00 48.09 247 PRO A N 1
ATOM 1871 C CA . PRO A 1 247 ? -36.125 -37.385 33.379 1.00 48.09 247 PRO A CA 1
ATOM 1872 C C . PRO A 1 247 ? -37.214 -36.354 33.086 1.00 48.09 247 PRO A C 1
ATOM 1874 O O . PRO A 1 247 ? -37.015 -35.160 33.326 1.00 48.09 247 PRO A O 1
ATOM 1877 N N . ASP A 1 248 ? -38.347 -36.841 32.576 1.00 51.78 248 ASP A N 1
ATOM 1878 C CA . ASP A 1 248 ? -39.561 -36.065 32.338 1.00 51.78 248 ASP A CA 1
ATOM 1879 C C . ASP A 1 248 ? -39.842 -35.156 33.539 1.00 51.78 248 ASP A C 1
ATOM 1881 O O . ASP A 1 248 ? -40.164 -35.606 34.641 1.00 51.78 248 ASP A O 1
ATOM 1885 N N . PHE A 1 249 ? -39.667 -33.852 33.331 1.00 46.94 249 PHE A N 1
ATOM 1886 C CA . PHE A 1 249 ? -39.989 -32.851 34.331 1.00 46.94 249 PHE A CA 1
ATOM 1887 C C . PHE A 1 249 ? -41.512 -32.710 34.370 1.00 46.94 249 PHE A C 1
ATOM 1889 O O . PHE A 1 249 ? -42.101 -31.945 33.604 1.00 46.94 249 PHE A O 1
ATOM 1896 N N . GLU A 1 250 ? -42.160 -33.473 35.250 1.00 56.41 250 GLU A N 1
ATOM 1897 C CA . GLU A 1 250 ? -43.542 -33.201 35.632 1.00 56.41 250 GLU A CA 1
ATOM 1898 C C . GLU A 1 250 ? -43.604 -31.808 36.280 1.00 56.41 250 GLU A C 1
ATOM 1900 O O . GLU A 1 250 ? -42.869 -31.537 37.238 1.00 56.41 250 GLU A O 1
ATOM 1905 N N . PRO A 1 251 ? -44.454 -30.892 35.781 1.00 60.56 251 PRO A N 1
ATOM 1906 C CA . PRO A 1 251 ? -44.636 -29.609 36.435 1.00 60.56 251 PRO A CA 1
ATOM 1907 C C . PRO A 1 251 ? -45.179 -29.840 37.855 1.00 60.56 251 PRO A C 1
ATOM 1909 O O . PRO A 1 251 ? -46.054 -30.691 38.045 1.00 60.56 251 PRO A O 1
ATOM 1912 N N . PRO A 1 252 ? -44.697 -29.091 38.863 1.00 63.34 252 PRO A N 1
ATOM 1913 C CA . PRO A 1 252 ? -45.186 -29.243 40.224 1.00 63.34 252 PRO A CA 1
ATOM 1914 C C . PRO A 1 252 ? -46.694 -28.956 40.283 1.00 63.34 252 PRO A C 1
ATOM 1916 O O . PRO A 1 252 ? -47.188 -28.101 39.537 1.00 63.34 252 PRO A O 1
ATOM 1919 N N . PRO A 1 253 ? -47.439 -29.646 41.166 1.00 68.31 253 PRO A N 1
ATOM 1920 C CA . PRO A 1 253 ? -48.867 -29.421 41.306 1.00 68.31 253 PRO A CA 1
ATOM 1921 C C . PRO A 1 253 ? -49.148 -27.955 41.667 1.00 68.31 253 PRO A C 1
ATOM 1923 O O . PRO A 1 253 ? -48.338 -27.314 42.347 1.00 68.31 253 PRO A O 1
ATOM 1926 N N . PRO A 1 254 ? -50.290 -27.406 41.222 1.00 64.38 254 PRO A N 1
ATOM 1927 C CA . PRO A 1 254 ? -50.658 -26.032 41.515 1.00 64.38 254 PRO A CA 1
ATOM 1928 C C . PRO A 1 254 ? -50.712 -25.808 43.029 1.00 64.38 254 PRO A C 1
ATOM 1930 O O . PRO A 1 254 ? -51.345 -26.563 43.765 1.00 64.38 254 PRO A O 1
ATOM 1933 N N . ILE A 1 255 ? -50.047 -24.747 43.487 1.00 66.19 255 ILE A N 1
ATOM 1934 C CA . ILE A 1 255 ? -50.149 -24.278 44.868 1.00 66.19 255 ILE A CA 1
ATOM 1935 C C . ILE A 1 255 ? -51.564 -23.724 45.049 1.00 66.19 255 ILE A C 1
ATOM 1937 O O . ILE A 1 255 ? -51.943 -22.746 44.397 1.00 66.19 255 ILE A O 1
ATOM 1941 N N . GLU A 1 256 ? -52.355 -24.346 45.922 1.00 55.03 256 GLU A N 1
ATOM 1942 C CA . GLU A 1 256 ? -53.665 -23.823 46.305 1.00 55.03 256 GLU A CA 1
ATOM 1943 C C . GLU A 1 256 ? -53.515 -22.400 46.872 1.00 55.03 256 GLU A C 1
ATOM 1945 O O . GLU A 1 256 ? -52.792 -22.176 47.842 1.00 55.03 256 GLU A O 1
ATOM 1950 N N . GLY A 1 257 ? -54.211 -21.432 46.262 1.00 57.34 257 GLY A N 1
ATOM 1951 C CA . GLY A 1 257 ? -54.405 -20.095 46.834 1.00 57.34 257 GLY A CA 1
ATOM 1952 C C . GLY A 1 257 ? -53.853 -18.897 46.055 1.00 57.34 257 GLY A C 1
ATOM 1953 O O . GLY A 1 257 ? -54.011 -17.778 46.536 1.00 57.34 257 GLY A O 1
ATOM 1954 N N . VAL A 1 258 ? -53.258 -19.062 44.866 1.00 51.50 258 VAL A N 1
ATOM 1955 C CA . VAL A 1 258 ? -52.759 -17.913 44.080 1.00 51.50 258 VAL A CA 1
ATOM 1956 C C . VAL A 1 258 ? -53.609 -17.682 42.829 1.00 51.50 258 VAL A C 1
ATOM 1958 O O . VAL A 1 258 ? -53.398 -18.294 41.786 1.00 51.50 258 VAL A O 1
ATOM 1961 N N . SER A 1 259 ? -54.579 -16.770 42.932 1.00 51.56 259 SER A N 1
ATOM 1962 C CA . SER A 1 259 ? -55.305 -16.227 41.782 1.00 51.56 259 SER A CA 1
ATOM 1963 C C . SER A 1 259 ? -54.554 -15.024 41.211 1.00 51.56 259 SER A C 1
ATOM 1965 O O . SER A 1 259 ? -54.515 -13.969 41.846 1.00 51.56 259 SER A O 1
ATOM 1967 N N . TRP A 1 260 ? -54.012 -15.144 40.002 1.00 47.66 260 TRP A N 1
ATOM 1968 C CA . TRP A 1 260 ? -53.664 -13.972 39.198 1.00 47.66 260 TRP A CA 1
ATOM 1969 C C . TRP A 1 260 ? -54.908 -13.579 38.401 1.00 47.66 260 TRP A C 1
ATOM 1971 O O . TRP A 1 260 ? -55.257 -14.226 37.416 1.00 47.66 260 TRP A O 1
ATOM 1981 N N . GLN A 1 261 ? -55.637 -12.578 38.899 1.00 48.19 261 GLN A N 1
ATOM 1982 C CA . GLN A 1 261 ? -56.682 -11.916 38.122 1.00 48.19 261 GLN A CA 1
ATOM 1983 C C . GLN A 1 261 ? -56.015 -11.128 36.987 1.00 48.19 261 GLN A C 1
ATOM 1985 O O . GLN A 1 261 ? -55.055 -10.396 37.222 1.00 48.19 261 GLN A O 1
ATOM 1990 N N . THR A 1 262 ? -56.520 -11.375 35.780 1.00 56.78 262 THR A N 1
ATOM 1991 C CA . THR A 1 262 ? -56.187 -10.757 34.484 1.00 56.78 262 THR A CA 1
ATOM 1992 C C . THR A 1 262 ? -56.299 -9.245 34.467 1.00 56.78 262 THR A C 1
ATOM 1994 O O . THR A 1 262 ? -57.295 -8.748 35.043 1.00 56.78 262 THR A O 1
#

Foldseek 3Di:
DDPDADQVVCLVVPFDKFKWWFFEWEWDWDDDPNDTDIWIKTWTQTDPVRDTWIKTFDWVVLLQDFHGQMFMWRDDPRDIFTQRQVSVVVLVHGIDRGRVVMHTDPPDPDGFYHYPPPLVVVLVVAFQKWKKFFADWAWDDDPVNPDIKIKTWIWIGGPPDDIDIAIDIRDDQDSQQLLQRGGRRMFIWTAHPVHNNDIGTDSRVSCRVPGQNSNDGDDHDHCVVVVCCVVVPPPPPDDDDDDDDDPPPDDDPDDPDDDDDD

pLDDT: mean 81.21, std 18.96, range [30.66, 98.0]

Radius of gyration: 26.72 Å; chains: 1; bounding box: 81×65×74 Å

Secondary structure (DSSP, 8-state):
----PPPHHHHHHHSEEEEEEEEEEEEEEEEETTEEEEEEEEEEEETTTTEEEEEEEEEESGGG--TT-EEEEEEETTEEEE-HHHHHHTTT---EEEEEEEEEPTT----EEEE--HHHHHHHHHPEEEEEEEEEEEEEEEGGGTEEEEEEEEEEE-TTS--EEEEEEEE---GGGGGG-STT-EEEEEEETTEEEEEEE-HHHHHHH---TTPPPPP--BHHHHHHHHHS------SS----PPP--PPPPPPTT-----

Sequence (262 aa):
MGLFGSNPDRVVSKGSRTSGKVVAIRVSEVSSDDTKHLVHEFVVAVGAGGRRAAVRQNLMPADRIRLGMIVDLFERGDDIVIDWERTMSAQGVDGDTITHGWKMVKDWEGTGIIDTSDGRKKALEKGIEARARIEQFSQRSHLGGLAQSTTIAATVTVPGDEPYSIELGGQVVPDYATHLAQAGTELRCFVDAKRLDRVTLDWADAAERNPGVGVAPVEYAPRREAEQAMATGALDDEDIWVVDAPPDFEPPPPIEGVSWQT